Protein AF-J9G0F8-F1 (afdb_monomer_lite)

Sequence (227 aa):
MYTFYPTGVMDLSMRYNPRAKDLRRIGTRVILPSSLTNVEYYARGPWDNFVDRSDASFLGRYMTTAVDMYEPTPRPQTCGNRTDMRELILSDNKSDFHLRVEATNNVDFQLLPFRDEIMSKAKHRWELLPGNIVLHLDYMQKGVGNGSCGQGTGTLPKYMCPTSGTYSNSVRFTPYTDKETGIGCITKPEMAQIQVRVVEGVVVCEGAIPASTSVEVYDLGGSRVAQ

Foldseek 3Di:
DWDADPQRKIKDKDKDFFADFQDQFAWDKDWAALQQWKKWFFFFDDAWAAPVGRPNTAGDIDIDTLARLDDDDQQQDDTSKTFDTAWMWTDGPVFQKIKIKGWPDGWIKHKHQFDPVQSVPGGGPVSTDGHTIMMITGNHGADQFDPPDDDPRGGDPVRGDDRGDMDMIMMMIRMDGPDPPVDDDPPPPPPFWWDWDADPNDIDIIGPDDPPDDDWDADSVRHTPGD

Radius of gyration: 20.31 Å; chains: 1; bounding box: 60×36×47 Å

Structure (mmCIF, N/CA/C/O backbone):
data_AF-J9G0F8-F1
#
_entry.id   AF-J9G0F8-F1
#
loop_
_atom_site.group_PDB
_atom_site.id
_atom_site.type_symbol
_atom_site.label_atom_id
_atom_site.label_alt_id
_atom_site.label_comp_id
_atom_site.label_asym_id
_atom_site.label_entity_id
_atom_site.label_seq_id
_atom_site.pdbx_PDB_ins_code
_atom_site.Cartn_x
_atom_site.Cartn_y
_atom_site.Cartn_z
_atom_site.occupancy
_atom_site.B_iso_or_equiv
_atom_site.auth_seq_id
_atom_site.auth_comp_id
_atom_site.auth_asym_id
_atom_site.auth_atom_id
_atom_site.pdbx_PDB_model_num
ATOM 1 N N . MET A 1 1 ? -5.609 16.372 -0.147 1.00 93.69 1 MET A N 1
ATOM 2 C CA . MET A 1 1 ? -6.644 17.026 0.672 1.00 93.69 1 MET A CA 1
ATOM 3 C C . MET A 1 1 ? -6.958 16.099 1.823 1.00 93.69 1 MET A C 1
ATOM 5 O O . MET A 1 1 ? -7.143 14.914 1.575 1.00 93.69 1 MET A O 1
ATOM 9 N N . TYR A 1 2 ? -6.956 16.632 3.040 1.00 96.06 2 TYR A N 1
ATOM 10 C CA . TYR A 1 2 ? -7.323 15.901 4.249 1.00 96.06 2 TYR A CA 1
ATOM 11 C C . TYR A 1 2 ? -8.624 16.496 4.780 1.00 96.06 2 TYR A C 1
ATOM 13 O O . TYR A 1 2 ? -8.738 17.722 4.846 1.00 96.06 2 TYR A O 1
ATOM 21 N N . THR A 1 3 ? -9.572 15.649 5.161 1.00 97.25 3 THR A N 1
ATOM 22 C CA . THR A 1 3 ? -10.840 16.069 5.761 1.00 97.25 3 THR A CA 1
ATOM 23 C C . THR A 1 3 ? -11.047 15.287 7.046 1.00 97.25 3 THR A C 1
ATOM 25 O O . THR A 1 3 ? -11.131 14.064 7.020 1.00 97.25 3 THR A O 1
ATOM 28 N N . PHE A 1 4 ? -11.098 15.997 8.171 1.00 97.00 4 PHE A N 1
ATOM 29 C CA . PHE A 1 4 ? -11.281 15.412 9.496 1.00 97.00 4 PHE A CA 1
ATOM 30 C C . PHE A 1 4 ? -12.725 15.586 9.951 1.00 97.00 4 PHE A C 1
ATOM 32 O O . PHE A 1 4 ? -13.291 16.673 9.822 1.00 97.00 4 PHE A O 1
ATOM 39 N N . TYR A 1 5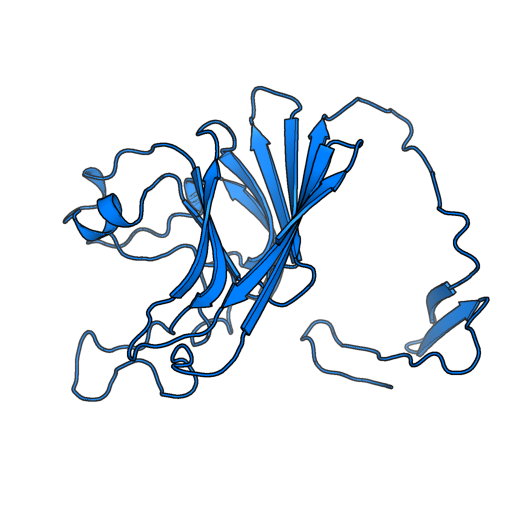 ? -13.295 14.528 10.517 1.00 95.38 5 TYR A N 1
ATOM 40 C CA . TYR A 1 5 ? -14.652 14.519 11.050 1.00 95.38 5 TYR A CA 1
ATOM 41 C C . TYR A 1 5 ? -14.637 14.454 12.585 1.00 95.38 5 TYR A C 1
ATOM 43 O O . TYR A 1 5 ? -13.708 13.884 13.161 1.00 95.38 5 TYR A O 1
ATOM 51 N N . PRO A 1 6 ? -15.680 14.962 13.275 1.00 94.19 6 PRO A N 1
ATOM 52 C CA . PRO A 1 6 ? -15.772 14.900 14.740 1.00 94.19 6 PRO A CA 1
ATOM 53 C C . PRO A 1 6 ? -15.708 13.483 15.329 1.00 94.19 6 PRO A C 1
ATOM 55 O O . PRO A 1 6 ? -15.388 13.315 16.500 1.00 94.19 6 PRO A O 1
ATOM 58 N N . THR A 1 7 ? -15.997 12.459 14.523 1.00 90.38 7 THR A N 1
ATOM 59 C CA . THR A 1 7 ? -15.926 11.039 14.895 1.00 90.38 7 THR A CA 1
ATOM 60 C C . THR A 1 7 ? -14.500 10.482 14.946 1.00 90.38 7 THR A C 1
ATOM 62 O O . THR A 1 7 ? -14.323 9.315 15.276 1.00 90.38 7 THR A O 1
ATOM 65 N N . GLY A 1 8 ? -13.482 11.274 14.590 1.00 91.56 8 GLY A N 1
ATOM 66 C CA . GLY A 1 8 ? -12.097 10.812 14.452 1.00 91.56 8 GLY A CA 1
ATOM 67 C C . GLY A 1 8 ? -11.787 10.173 13.095 1.00 91.56 8 GLY A C 1
ATOM 68 O O . GLY A 1 8 ? -10.639 9.821 12.835 1.00 91.56 8 GLY A O 1
ATOM 69 N N . VAL A 1 9 ? -12.782 10.060 12.209 1.00 95.56 9 VAL A N 1
ATOM 70 C CA . VAL A 1 9 ? -12.583 9.635 10.817 1.00 95.56 9 VAL A CA 1
ATOM 71 C C . VAL A 1 9 ? -11.787 10.699 10.056 1.00 95.56 9 VAL A C 1
ATOM 73 O O . VAL A 1 9 ? -12.033 11.899 10.214 1.00 95.56 9 VAL A O 1
ATOM 76 N N . MET A 1 10 ? -10.858 10.260 9.206 1.00 97.44 10 MET A N 1
ATOM 77 C CA . MET A 1 10 ? -10.089 11.123 8.309 1.00 97.44 10 MET A CA 1
ATOM 78 C C . MET A 1 10 ? -10.152 10.606 6.874 1.00 97.44 10 MET A C 1
ATOM 80 O O . MET A 1 10 ? -9.678 9.510 6.587 1.00 97.44 10 MET A O 1
ATOM 84 N N . ASP A 1 11 ? -10.629 11.438 5.955 1.00 97.25 11 ASP A N 1
ATOM 85 C CA . ASP A 1 11 ? -10.526 11.172 4.522 1.00 97.25 11 ASP A CA 1
ATOM 86 C C . ASP A 1 11 ? -9.249 11.798 3.958 1.00 97.25 11 ASP A C 1
ATOM 88 O O . ASP A 1 11 ? -8.944 12.971 4.193 1.00 97.25 11 ASP A O 1
ATOM 92 N N . LEU A 1 12 ? -8.507 11.014 3.179 1.00 96.69 12 LEU A N 1
ATOM 93 C CA . LEU A 1 12 ? -7.315 11.431 2.457 1.00 96.69 12 LEU A CA 1
ATOM 94 C C . LEU A 1 12 ? -7.557 11.274 0.959 1.00 96.69 12 LEU A C 1
ATOM 96 O O . LEU A 1 12 ? -7.573 10.168 0.433 1.00 96.69 12 LEU A O 1
ATOM 100 N N . SER A 1 13 ? -7.699 12.399 0.260 1.00 96.50 13 SER A N 1
ATOM 101 C CA . SER A 1 13 ? -7.747 12.454 -1.205 1.00 96.50 13 SER A CA 1
ATOM 102 C C . SER A 1 13 ? -6.412 12.927 -1.767 1.00 96.50 13 SER A C 1
ATOM 104 O O . SER A 1 13 ? -5.948 14.027 -1.448 1.00 96.50 13 SER A O 1
ATOM 106 N N . ME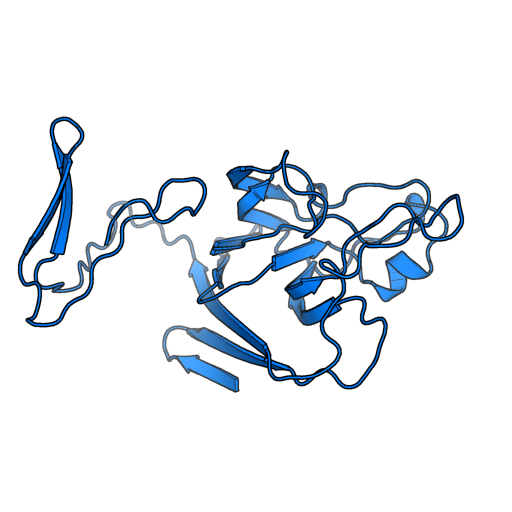T A 1 14 ? -5.794 12.129 -2.626 1.00 95.38 14 MET A N 1
ATOM 107 C CA . MET A 1 14 ? -4.466 12.373 -3.182 1.00 95.38 14 MET A CA 1
ATOM 108 C C . MET A 1 14 ? -4.575 12.605 -4.687 1.00 95.38 14 MET A C 1
ATOM 110 O O . MET A 1 14 ? -5.360 11.960 -5.377 1.00 95.38 14 MET A O 1
ATOM 114 N N . ARG A 1 15 ? -3.804 13.564 -5.205 1.00 96.75 15 ARG A N 1
ATOM 115 C CA . ARG A 1 15 ? -3.772 13.902 -6.631 1.00 96.75 15 ARG A CA 1
ATOM 116 C C . ARG A 1 15 ? -2.325 14.077 -7.063 1.00 96.75 15 ARG A C 1
ATOM 118 O O . ARG A 1 15 ? -1.596 14.871 -6.474 1.00 96.75 15 ARG A O 1
ATOM 125 N N . TYR A 1 16 ? -1.930 13.352 -8.098 1.00 96.25 16 TYR A N 1
ATOM 126 C CA . TYR A 1 16 ? -0.569 13.299 -8.608 1.00 96.25 16 TYR A CA 1
ATOM 127 C C . TYR A 1 16 ? -0.525 13.816 -10.040 1.00 96.25 16 TYR A C 1
ATOM 129 O O . TYR A 1 16 ? -1.380 13.482 -10.858 1.00 96.25 16 TYR A O 1
ATOM 137 N N . ASN A 1 17 ? 0.513 14.591 -10.345 1.00 97.19 17 ASN A N 1
ATOM 138 C CA . ASN A 1 17 ? 0.844 15.012 -11.702 1.00 97.19 17 ASN A CA 1
ATOM 139 C C . ASN A 1 17 ? 2.285 14.577 -11.998 1.00 97.19 17 ASN A C 1
ATOM 141 O O . ASN A 1 17 ? 3.209 15.344 -11.719 1.00 97.19 17 ASN A O 1
ATOM 145 N N . PRO A 1 18 ? 2.502 13.344 -12.489 1.00 95.62 18 PRO A N 1
ATOM 146 C CA . PRO A 1 18 ? 3.829 12.846 -12.836 1.00 95.62 18 PRO A CA 1
ATOM 147 C C . PRO A 1 18 ? 4.556 13.781 -13.812 1.00 95.62 18 PRO A C 1
ATOM 149 O O . PRO A 1 18 ? 3.955 14.280 -14.763 1.00 95.62 18 PRO A O 1
ATOM 152 N N . ARG A 1 19 ? 5.849 14.033 -13.563 1.00 94.00 19 ARG A N 1
ATOM 153 C CA . ARG A 1 19 ? 6.707 14.910 -14.392 1.00 94.00 19 ARG A CA 1
ATOM 154 C C . ARG A 1 19 ? 8.035 14.272 -14.806 1.00 94.00 19 ARG A C 1
ATOM 156 O O . ARG A 1 19 ? 8.857 14.937 -15.427 1.00 94.00 19 ARG A O 1
ATOM 163 N N . ALA A 1 20 ? 8.259 13.009 -14.454 1.00 93.56 20 ALA A N 1
ATOM 164 C CA . ALA A 1 20 ? 9.499 12.298 -14.734 1.00 93.56 20 ALA A CA 1
ATOM 165 C C . ALA A 1 20 ? 9.222 10.965 -15.432 1.00 93.56 20 ALA A C 1
ATOM 167 O O . ALA A 1 20 ? 8.135 10.397 -15.317 1.00 93.56 20 ALA A O 1
ATOM 168 N N . LYS A 1 21 ? 10.231 10.483 -16.161 1.00 92.31 21 LYS A N 1
ATOM 169 C CA . LYS A 1 21 ? 10.258 9.130 -16.720 1.00 92.31 21 LYS A CA 1
ATOM 170 C C . LYS A 1 21 ? 10.738 8.135 -15.661 1.00 92.31 21 LYS A C 1
ATOM 172 O O . LYS A 1 21 ? 11.307 8.535 -14.648 1.00 92.31 21 LYS A O 1
ATOM 177 N N . ASP A 1 22 ? 10.488 6.851 -15.906 1.00 91.06 22 ASP A N 1
ATOM 178 C CA . ASP A 1 22 ? 10.983 5.733 -15.088 1.00 91.06 22 ASP A CA 1
ATOM 179 C C . ASP A 1 22 ? 10.607 5.794 -13.600 1.00 91.06 22 ASP A C 1
ATOM 181 O O . ASP A 1 22 ? 11.328 5.292 -12.730 1.00 91.06 22 ASP A O 1
ATOM 185 N N . LEU A 1 23 ? 9.440 6.371 -13.305 1.00 96.00 23 LEU A N 1
ATOM 186 C CA . LEU A 1 23 ? 8.877 6.362 -11.963 1.00 96.00 23 LEU A CA 1
ATOM 187 C C . LEU A 1 23 ? 8.701 4.923 -11.473 1.00 96.00 23 LEU A C 1
ATOM 189 O O . LEU A 1 23 ? 8.196 4.054 -12.185 1.00 96.00 23 LEU A O 1
ATOM 193 N N . ARG A 1 24 ? 9.132 4.678 -10.233 1.00 94.75 24 ARG A N 1
ATOM 194 C CA . ARG A 1 24 ? 8.990 3.372 -9.578 1.00 94.75 24 ARG A CA 1
ATOM 195 C C . ARG A 1 24 ? 7.620 3.202 -8.933 1.00 94.75 24 ARG A C 1
ATOM 197 O O . ARG A 1 24 ? 7.102 2.094 -8.921 1.00 94.75 24 ARG A O 1
ATOM 204 N N . ARG A 1 25 ? 7.055 4.294 -8.414 1.00 96.25 25 ARG A N 1
ATOM 205 C CA . ARG A 1 25 ? 5.820 4.328 -7.627 1.00 96.25 25 ARG A CA 1
ATOM 206 C C . ARG A 1 25 ? 5.181 5.712 -7.720 1.00 96.25 25 ARG A C 1
ATOM 208 O O . ARG A 1 25 ? 5.894 6.714 -7.788 1.00 96.25 25 ARG A O 1
ATOM 215 N N . ILE A 1 26 ? 3.854 5.751 -7.723 1.00 97.31 26 ILE A N 1
ATOM 216 C CA . ILE A 1 26 ? 3.025 6.947 -7.570 1.00 97.31 26 ILE A CA 1
ATOM 217 C C . ILE A 1 26 ? 2.074 6.658 -6.414 1.00 97.31 26 ILE A C 1
ATOM 219 O O . ILE A 1 26 ? 1.180 5.826 -6.546 1.00 97.31 26 ILE A O 1
ATOM 223 N N . GLY A 1 27 ? 2.279 7.331 -5.290 1.00 96.56 27 GLY A N 1
ATOM 224 C CA . GLY A 1 27 ? 1.551 7.034 -4.067 1.00 96.56 27 GLY A CA 1
ATOM 225 C C . GLY A 1 27 ? 1.976 7.913 -2.906 1.00 96.56 27 GLY A C 1
ATOM 226 O O . GLY A 1 27 ? 2.758 8.859 -3.063 1.00 96.56 27 GLY A O 1
ATOM 227 N N . THR A 1 28 ? 1.456 7.583 -1.732 1.00 96.25 28 THR A N 1
ATOM 228 C CA . THR A 1 28 ? 1.741 8.283 -0.484 1.00 96.25 28 THR A CA 1
ATOM 229 C C . THR A 1 28 ? 2.205 7.301 0.577 1.00 96.25 28 THR A C 1
ATOM 231 O O . THR A 1 28 ? 1.623 6.238 0.768 1.00 96.25 28 THR A O 1
ATOM 234 N N . ARG A 1 29 ? 3.257 7.693 1.298 1.00 96.88 29 ARG A N 1
ATOM 235 C CA . ARG A 1 29 ? 3.817 6.941 2.418 1.00 96.88 29 ARG A CA 1
ATOM 236 C C . ARG A 1 29 ? 3.326 7.514 3.743 1.00 96.88 29 ARG A C 1
ATOM 238 O O . ARG A 1 29 ? 3.454 8.715 3.977 1.00 96.88 29 ARG A O 1
ATOM 245 N N . VAL A 1 30 ? 2.848 6.642 4.620 1.00 97.00 30 VAL A N 1
ATOM 246 C CA . VAL A 1 30 ? 2.408 6.924 5.987 1.00 97.00 30 VAL A CA 1
ATOM 247 C C . VAL A 1 30 ? 3.277 6.116 6.950 1.00 97.00 30 VAL A C 1
ATOM 249 O O . VAL A 1 30 ? 3.560 4.943 6.715 1.00 97.00 30 VAL A O 1
ATOM 252 N N . ILE A 1 31 ? 3.729 6.752 8.030 1.00 97.56 31 ILE A N 1
ATOM 253 C CA . ILE A 1 31 ? 4.469 6.082 9.103 1.00 97.56 31 ILE A CA 1
ATOM 254 C C . ILE A 1 31 ? 3.513 5.888 10.271 1.00 97.56 31 ILE A C 1
ATOM 256 O O . ILE A 1 31 ? 2.963 6.859 10.787 1.00 97.56 31 ILE A O 1
ATOM 260 N N . LEU A 1 32 ? 3.328 4.638 10.668 1.00 96.75 32 LEU A N 1
ATOM 261 C CA . LEU A 1 32 ? 2.430 4.218 11.731 1.00 96.75 32 LEU A CA 1
ATOM 262 C C . LEU A 1 32 ? 3.238 3.714 12.940 1.00 96.75 32 LEU A C 1
ATOM 264 O O . LEU A 1 32 ? 4.391 3.297 12.777 1.00 96.75 32 LEU A O 1
ATOM 268 N N . PRO A 1 33 ? 2.666 3.748 14.157 1.00 95.38 33 PRO A N 1
ATOM 269 C CA . PRO A 1 33 ? 3.309 3.184 15.339 1.00 95.38 33 PRO A CA 1
ATOM 270 C C . PRO A 1 33 ? 3.737 1.729 15.124 1.00 95.38 33 PRO A C 1
ATOM 272 O O . PRO A 1 33 ? 3.021 0.951 14.497 1.00 95.38 33 PRO A O 1
ATOM 275 N N . SER A 1 34 ? 4.887 1.347 15.683 1.00 95.00 34 SER A N 1
ATOM 276 C CA . SER A 1 34 ? 5.417 -0.022 15.595 1.00 95.00 34 SER A CA 1
ATOM 277 C C . SER A 1 34 ? 4.540 -1.080 16.272 1.00 95.00 34 SER A C 1
ATOM 279 O O . SER A 1 34 ? 4.777 -2.264 16.066 1.00 95.00 34 SER A O 1
ATOM 281 N N . SER A 1 35 ? 3.547 -0.677 17.071 1.00 94.50 35 SER A N 1
ATOM 282 C CA . SER A 1 35 ? 2.606 -1.579 17.739 1.00 94.50 35 SER A CA 1
ATOM 283 C C . SER A 1 35 ? 1.463 -2.067 16.845 1.00 94.50 35 SER A C 1
ATOM 285 O O . SER A 1 35 ? 0.864 -3.087 17.165 1.00 94.50 35 SER A O 1
ATOM 287 N N . LEU A 1 36 ? 1.166 -1.394 15.724 1.00 95.81 36 LEU A N 1
ATOM 288 C CA . LEU A 1 36 ? 0.099 -1.787 14.792 1.00 95.81 36 LEU A CA 1
ATOM 289 C C . LEU A 1 36 ? 0.564 -2.916 13.860 1.00 95.81 36 LEU A C 1
ATOM 291 O O . LEU A 1 36 ? 0.756 -2.714 12.661 1.00 95.81 36 LEU A O 1
ATOM 295 N N . THR A 1 37 ? 0.830 -4.088 14.433 1.00 94.00 37 THR A N 1
ATOM 296 C CA . THR A 1 37 ? 1.485 -5.206 13.744 1.00 94.00 37 THR A CA 1
ATOM 297 C C . THR A 1 37 ? 0.529 -6.257 13.210 1.00 94.00 37 THR A C 1
ATOM 299 O O . THR A 1 37 ? 0.914 -6.968 12.283 1.00 94.00 37 THR A O 1
ATOM 302 N N . ASN A 1 38 ? -0.677 -6.383 13.761 1.00 97.00 38 ASN A N 1
ATOM 303 C CA . ASN A 1 38 ? -1.677 -7.310 13.246 1.00 97.00 38 ASN A CA 1
ATOM 304 C C . ASN A 1 38 ? -2.339 -6.701 12.016 1.00 97.00 38 ASN A C 1
ATOM 306 O O . ASN A 1 38 ? -2.661 -5.512 12.007 1.00 97.00 38 ASN A O 1
ATOM 310 N N . VAL A 1 39 ? -2.539 -7.519 10.988 1.00 98.19 39 VAL A N 1
ATOM 311 C CA . VAL A 1 39 ? -3.051 -7.071 9.698 1.00 98.19 39 VAL A CA 1
ATOM 312 C C . VAL A 1 39 ? -4.195 -7.971 9.266 1.00 98.19 39 VAL A C 1
ATOM 314 O O . VAL A 1 39 ? -4.023 -9.176 9.098 1.00 98.19 39 VAL A O 1
ATOM 317 N N . GLU A 1 40 ? -5.341 -7.372 8.993 1.00 98.38 40 GLU A N 1
ATOM 318 C CA . GLU A 1 40 ? -6.413 -7.986 8.220 1.00 98.38 40 GLU A CA 1
ATOM 319 C C . GLU A 1 40 ? -6.656 -7.130 6.980 1.00 98.38 40 GLU A C 1
ATOM 321 O O . GLU A 1 40 ? -6.642 -5.905 7.056 1.00 98.38 40 GLU A O 1
ATOM 326 N N . TYR A 1 41 ? -6.833 -7.737 5.812 1.00 98.50 41 TYR A N 1
ATOM 327 C CA . TYR A 1 41 ? -7.061 -6.972 4.590 1.00 98.50 41 TYR A CA 1
ATOM 328 C C . TYR A 1 41 ? -7.997 -7.682 3.624 1.00 98.50 41 TYR A C 1
ATOM 330 O O . TYR A 1 41 ? -8.014 -8.910 3.537 1.00 98.50 41 TYR A O 1
ATOM 338 N N . TYR A 1 42 ? -8.739 -6.886 2.856 1.00 98.50 42 TYR A N 1
ATOM 339 C CA . TYR A 1 42 ? -9.468 -7.320 1.674 1.00 98.50 42 TYR A CA 1
ATOM 340 C C . TYR A 1 42 ? -8.799 -6.724 0.432 1.00 98.50 42 TYR A C 1
ATOM 342 O O . TYR A 1 42 ? -8.960 -5.539 0.133 1.00 98.50 42 TYR A O 1
ATOM 350 N N . ALA A 1 43 ? -7.998 -7.544 -0.249 1.00 98.31 43 ALA A N 1
ATOM 351 C CA . ALA A 1 43 ? -7.231 -7.202 -1.451 1.00 98.31 43 ALA A CA 1
ATOM 352 C C . ALA A 1 43 ? -6.793 -8.495 -2.161 1.00 98.31 43 ALA A C 1
ATOM 354 O O . ALA A 1 43 ? -7.209 -9.589 -1.770 1.00 98.31 43 ALA A O 1
ATOM 355 N N . ARG A 1 44 ? -5.928 -8.401 -3.178 1.00 98.31 44 ARG A N 1
ATOM 356 C CA . ARG A 1 44 ? -5.299 -9.587 -3.774 1.00 98.31 44 ARG A CA 1
ATOM 357 C C . ARG A 1 44 ? -4.243 -10.201 -2.854 1.00 98.31 44 ARG A C 1
ATOM 359 O O . ARG A 1 44 ? -3.308 -9.514 -2.433 1.00 98.31 44 ARG A O 1
ATOM 366 N N . GLY A 1 45 ? -4.345 -11.505 -2.602 1.00 96.88 45 GLY A N 1
ATOM 367 C CA . GLY A 1 45 ? -3.438 -12.241 -1.716 1.00 96.88 45 GLY A CA 1
ATOM 368 C C . GLY A 1 45 ? -3.476 -13.766 -1.915 1.00 96.88 45 GLY A C 1
ATOM 369 O O . GLY A 1 45 ? -3.993 -14.240 -2.929 1.00 96.88 45 GLY A O 1
ATOM 370 N N . PRO A 1 46 ? -2.893 -14.556 -0.987 1.00 95.44 46 PRO A N 1
ATOM 371 C CA . PRO A 1 46 ? -2.139 -14.125 0.197 1.00 95.44 46 PRO A CA 1
ATOM 372 C C . PRO A 1 46 ? -0.673 -13.765 -0.101 1.00 95.44 46 PRO A C 1
ATOM 374 O O . PRO A 1 46 ? 0.016 -13.261 0.781 1.00 95.44 46 PRO A O 1
ATOM 377 N N . TRP A 1 47 ? -0.186 -13.994 -1.326 1.00 94.94 47 TRP A N 1
ATOM 378 C CA . TRP A 1 47 ? 1.200 -13.737 -1.762 1.00 94.94 47 TRP A CA 1
ATOM 379 C C . TRP A 1 47 ? 1.370 -12.380 -2.437 1.00 94.94 47 TRP A C 1
ATOM 381 O O . TRP A 1 47 ? 0.393 -11.813 -2.951 1.00 94.94 47 TRP A O 1
ATOM 391 N N . ASP A 1 48 ? 2.573 -11.812 -2.338 1.00 95.69 48 ASP A N 1
ATOM 392 C CA . ASP A 1 48 ? 2.836 -10.476 -2.862 1.00 95.69 48 ASP A CA 1
ATOM 393 C C . ASP A 1 48 ? 2.630 -10.418 -4.380 1.00 95.69 48 ASP A C 1
ATOM 395 O O . ASP A 1 48 ? 2.880 -11.370 -5.124 1.00 95.69 48 ASP A O 1
ATOM 399 N N . ASN A 1 49 ? 2.112 -9.292 -4.854 1.00 98.00 49 ASN A N 1
ATOM 400 C CA . ASN A 1 49 ? 1.717 -9.151 -6.245 1.00 98.00 49 ASN A CA 1
ATOM 401 C C . ASN A 1 49 ? 1.924 -7.736 -6.765 1.00 98.00 49 ASN A C 1
ATOM 403 O O . ASN A 1 49 ? 1.984 -6.760 -6.019 1.00 98.00 49 ASN A O 1
ATOM 407 N N . PHE A 1 50 ? 2.066 -7.652 -8.081 1.00 97.56 50 PHE A N 1
ATOM 408 C CA . PHE A 1 50 ? 2.345 -6.426 -8.815 1.00 97.56 50 PHE A CA 1
ATOM 409 C C . PHE A 1 50 ? 1.476 -6.380 -10.068 1.00 97.56 50 PHE A C 1
ATOM 411 O O . PHE A 1 50 ? 0.926 -7.397 -10.490 1.00 97.56 50 PHE A O 1
ATOM 418 N N . VAL A 1 51 ? 1.391 -5.207 -10.696 1.00 96.94 51 VAL A N 1
ATOM 419 C CA . VAL A 1 51 ? 0.549 -4.975 -11.882 1.00 96.94 51 VAL A CA 1
ATOM 420 C C . VAL A 1 51 ? 0.859 -5.917 -13.061 1.00 96.94 51 VAL A C 1
ATOM 422 O O . VAL A 1 51 ? 0.005 -6.146 -13.912 1.00 96.94 51 VAL A O 1
ATOM 425 N N . ASP A 1 52 ? 2.068 -6.483 -13.114 1.00 96.75 52 ASP A N 1
ATOM 426 C CA . ASP A 1 52 ? 2.515 -7.450 -14.122 1.00 96.75 52 ASP A CA 1
ATOM 427 C C . ASP A 1 52 ? 2.648 -8.891 -13.601 1.00 96.75 52 ASP A C 1
ATOM 429 O O . ASP A 1 52 ? 3.113 -9.764 -14.333 1.00 96.75 52 ASP A O 1
ATOM 433 N N . ARG A 1 53 ? 2.260 -9.145 -12.344 1.00 95.62 53 ARG A N 1
ATOM 434 C CA . ARG A 1 53 ? 2.355 -10.445 -11.667 1.00 95.62 53 ARG A CA 1
ATOM 435 C C . ARG A 1 53 ? 1.298 -10.559 -10.560 1.00 95.62 53 ARG A C 1
ATOM 437 O O . ARG A 1 53 ? 1.624 -10.399 -9.382 1.00 95.62 53 ARG A O 1
ATOM 444 N N . SER A 1 54 ? 0.048 -10.833 -10.934 1.00 96.38 54 SER A N 1
ATOM 445 C CA . SER A 1 54 ? -1.081 -10.955 -9.990 1.00 96.38 54 SER A CA 1
ATOM 446 C C . SER A 1 54 ? -2.049 -12.114 -10.272 1.00 96.38 54 SER A C 1
ATOM 448 O O . SER A 1 54 ? -2.975 -12.323 -9.491 1.00 96.38 54 SER A O 1
ATOM 450 N N . ASP A 1 55 ? -1.821 -12.916 -11.318 1.00 95.81 55 ASP A N 1
ATOM 451 C CA . ASP A 1 55 ? -2.736 -13.995 -11.739 1.00 95.81 55 ASP A CA 1
ATOM 452 C C . ASP A 1 55 ? -2.944 -15.087 -10.673 1.00 95.81 55 ASP A C 1
ATOM 454 O O . ASP A 1 55 ? -3.998 -15.714 -10.620 1.00 95.81 55 ASP A O 1
ATOM 458 N N . ALA A 1 56 ? -1.954 -15.299 -9.799 1.00 93.75 56 ALA A N 1
ATOM 459 C CA . ALA A 1 56 ? -2.023 -16.252 -8.687 1.00 93.75 56 ALA A CA 1
ATOM 460 C C . ALA A 1 56 ? -2.518 -15.626 -7.366 1.00 93.75 56 ALA A C 1
ATOM 462 O O . ALA A 1 56 ? -2.530 -16.296 -6.332 1.00 93.75 56 ALA A O 1
ATOM 463 N N . SER A 1 57 ? -2.888 -14.342 -7.377 1.00 95.62 57 SER A N 1
ATOM 464 C CA . SER A 1 57 ? -3.328 -13.598 -6.196 1.00 95.62 57 SER A CA 1
ATOM 465 C C . SER A 1 57 ? -4.798 -13.234 -6.335 1.00 95.62 57 SER A C 1
ATOM 467 O O . SER A 1 57 ? -5.166 -12.329 -7.088 1.00 95.62 57 SER A O 1
ATOM 469 N N . PHE A 1 58 ? -5.642 -13.950 -5.601 1.00 96.88 58 PHE A N 1
ATOM 470 C CA . PHE A 1 58 ? -7.092 -13.804 -5.663 1.00 96.88 58 PHE A CA 1
ATOM 471 C C . PHE A 1 58 ? -7.564 -12.690 -4.735 1.00 96.88 58 PHE A C 1
ATOM 473 O O . PHE A 1 58 ? -6.948 -12.436 -3.701 1.00 96.88 58 PHE A O 1
ATOM 480 N N . LEU A 1 59 ? -8.664 -12.031 -5.100 1.00 97.38 59 LEU A N 1
ATOM 481 C CA . LEU A 1 59 ? -9.366 -11.146 -4.177 1.00 97.38 59 LEU A CA 1
ATOM 482 C C . LEU A 1 59 ? -9.947 -11.978 -3.034 1.00 97.38 59 LEU A C 1
ATOM 484 O O . LEU A 1 59 ? -10.675 -12.944 -3.263 1.00 97.38 59 LEU A O 1
ATOM 488 N N . GLY A 1 60 ? -9.634 -11.591 -1.804 1.00 96.69 60 GLY A N 1
ATOM 489 C CA . GLY A 1 60 ? -10.082 -12.312 -0.623 1.00 96.69 60 GLY A CA 1
ATOM 490 C C . GLY A 1 60 ? -9.735 -11.580 0.661 1.00 96.69 60 GLY A C 1
ATOM 491 O O . GLY A 1 60 ? -8.972 -10.612 0.659 1.00 96.69 60 GLY A O 1
ATOM 492 N N . ARG A 1 61 ? -10.332 -12.036 1.763 1.00 98.31 61 ARG A N 1
ATOM 493 C CA . ARG A 1 61 ? -10.019 -11.545 3.103 1.00 98.31 61 ARG A CA 1
ATOM 494 C C . ARG A 1 61 ? -8.904 -12.398 3.693 1.00 98.31 61 ARG A C 1
ATOM 496 O O . ARG A 1 61 ? -9.028 -13.619 3.754 1.00 98.31 61 ARG A O 1
ATOM 503 N N . TYR A 1 62 ? -7.821 -11.750 4.096 1.00 98.00 62 TYR A N 1
ATOM 504 C CA . TYR A 1 62 ? -6.616 -12.396 4.601 1.00 98.00 62 TYR A CA 1
ATOM 505 C C . TYR A 1 62 ? -6.212 -11.780 5.934 1.00 98.00 62 TYR A C 1
ATOM 507 O O . TYR A 1 62 ? -6.365 -10.578 6.137 1.00 98.00 62 TYR A O 1
ATOM 515 N N . MET A 1 63 ? -5.653 -12.606 6.814 1.00 97.50 63 MET A N 1
ATOM 516 C CA . MET A 1 63 ? -5.095 -12.190 8.099 1.00 97.50 63 MET A CA 1
ATOM 517 C C . MET A 1 63 ? -3.616 -12.567 8.149 1.00 97.50 63 MET A C 1
ATOM 519 O O . MET A 1 63 ? -3.228 -13.635 7.674 1.00 97.50 63 MET A O 1
ATOM 523 N N . THR A 1 6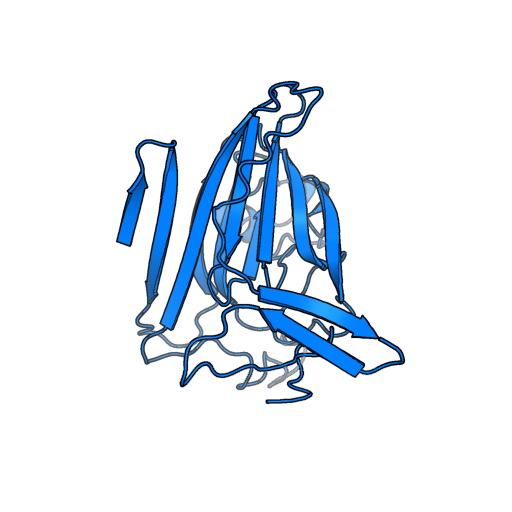4 ? -2.785 -11.675 8.674 1.00 97.19 64 THR A N 1
ATOM 524 C CA . THR A 1 64 ? -1.329 -11.826 8.748 1.00 97.19 64 THR A CA 1
ATOM 525 C C . THR A 1 64 ? -0.746 -10.827 9.757 1.00 97.19 64 THR A C 1
ATOM 527 O O . THR A 1 64 ? -1.480 -10.154 10.483 1.00 97.19 64 THR A O 1
ATOM 530 N N . THR A 1 65 ? 0.577 -10.707 9.806 1.00 96.62 65 THR A N 1
ATOM 531 C CA . THR A 1 65 ? 1.276 -9.657 10.547 1.00 96.62 65 THR A CA 1
ATOM 532 C C . THR A 1 65 ? 2.128 -8.809 9.608 1.00 96.62 65 THR A C 1
ATOM 534 O O . THR A 1 65 ? 2.538 -9.255 8.538 1.00 96.62 65 THR A O 1
ATOM 537 N N . ALA A 1 66 ? 2.459 -7.585 10.018 1.00 95.62 66 ALA A N 1
ATOM 538 C CA . ALA A 1 66 ? 3.356 -6.706 9.271 1.00 95.62 66 ALA A CA 1
ATOM 539 C C . ALA A 1 66 ? 4.720 -7.362 8.980 1.00 95.62 66 ALA A C 1
ATOM 541 O O . ALA A 1 66 ? 5.338 -7.094 7.952 1.00 95.62 66 ALA A O 1
ATOM 542 N N . VAL A 1 67 ? 5.191 -8.222 9.891 1.00 93.81 67 VAL A N 1
ATOM 543 C CA . VAL A 1 67 ? 6.439 -8.977 9.729 1.00 93.81 67 VAL A CA 1
ATOM 544 C C . VAL A 1 67 ? 6.270 -10.079 8.686 1.00 93.81 67 VAL A C 1
ATOM 546 O O . VAL A 1 67 ? 7.136 -10.222 7.829 1.00 93.81 67 VAL A O 1
ATOM 549 N N . ASP A 1 68 ? 5.156 -10.808 8.708 1.00 95.62 68 ASP A N 1
ATOM 550 C CA . ASP A 1 68 ? 4.890 -11.909 7.770 1.00 95.62 68 ASP A CA 1
ATOM 551 C C . ASP A 1 68 ? 4.531 -11.422 6.358 1.00 95.62 68 ASP A C 1
ATOM 553 O O . ASP A 1 68 ? 4.612 -12.178 5.394 1.00 95.62 68 ASP A O 1
ATOM 557 N N . MET A 1 69 ? 4.182 -10.142 6.202 1.00 96.94 69 MET A N 1
ATOM 558 C CA . MET A 1 69 ? 4.054 -9.502 4.889 1.00 96.94 69 MET A CA 1
ATOM 559 C C . MET A 1 69 ? 5.402 -9.237 4.201 1.00 96.94 69 MET A C 1
ATOM 561 O O . MET A 1 69 ? 5.420 -8.923 3.008 1.00 96.94 69 MET A O 1
ATOM 565 N N . TYR A 1 70 ? 6.525 -9.339 4.919 1.00 95.81 70 TYR A N 1
ATOM 566 C CA . TYR A 1 70 ? 7.851 -9.218 4.325 1.00 95.81 70 TYR A CA 1
ATOM 567 C C . TYR A 1 70 ? 8.224 -10.498 3.576 1.00 95.81 70 TYR A C 1
ATOM 569 O O . TYR A 1 70 ? 8.557 -11.510 4.188 1.00 95.81 70 TYR A O 1
ATOM 577 N N . GLU A 1 71 ? 8.257 -10.424 2.246 1.00 94.06 71 GLU A N 1
ATOM 578 C CA . GLU A 1 71 ? 8.743 -11.516 1.398 1.00 94.06 71 GLU A CA 1
ATOM 579 C C . GLU A 1 71 ? 10.273 -11.445 1.270 1.00 94.06 71 GLU A C 1
ATOM 581 O O . GLU A 1 71 ? 10.812 -10.503 0.669 1.00 94.06 71 GLU A O 1
ATOM 586 N N . PRO A 1 72 ? 11.019 -12.402 1.845 1.00 91.25 72 PRO A N 1
ATOM 587 C CA . PRO A 1 72 ? 12.457 -12.275 1.951 1.00 91.25 72 PRO A CA 1
ATOM 588 C C . PRO A 1 72 ? 13.183 -12.653 0.659 1.00 91.25 72 PRO A C 1
ATOM 590 O O . PRO A 1 72 ? 13.120 -13.784 0.181 1.00 91.25 72 PRO A O 1
ATOM 593 N N . THR A 1 73 ? 14.019 -11.739 0.178 1.00 91.81 73 THR A N 1
ATOM 594 C CA . THR A 1 73 ? 14.996 -11.984 -0.891 1.00 91.81 73 THR A CA 1
ATOM 595 C C . THR A 1 73 ? 16.427 -12.042 -0.330 1.00 91.81 73 THR A C 1
ATOM 597 O O . THR A 1 73 ? 16.689 -11.463 0.729 1.00 91.81 73 THR A O 1
ATOM 600 N N . PRO A 1 74 ? 17.397 -12.702 -1.009 1.00 93.56 74 PRO A N 1
ATOM 601 C CA . PRO A 1 74 ? 18.786 -12.771 -0.531 1.00 93.56 74 PRO A CA 1
ATOM 602 C C . PRO A 1 74 ? 19.406 -11.393 -0.252 1.00 93.56 74 PRO A C 1
ATOM 604 O O . PRO A 1 74 ? 20.023 -11.183 0.793 1.00 93.56 74 PRO A O 1
ATOM 607 N N . ARG A 1 75 ? 19.173 -10.444 -1.166 1.00 95.19 75 ARG A N 1
ATOM 608 C CA . ARG A 1 75 ? 19.380 -9.009 -0.953 1.00 95.19 75 ARG A CA 1
ATOM 609 C C . ARG A 1 75 ? 18.016 -8.345 -0.771 1.00 95.19 75 ARG A C 1
ATOM 611 O O . ARG A 1 75 ? 17.197 -8.524 -1.678 1.00 95.19 75 ARG A O 1
ATOM 618 N N . PRO A 1 76 ? 17.773 -7.588 0.314 1.00 96.50 76 PRO A N 1
ATOM 619 C CA . PRO A 1 76 ? 16.512 -6.880 0.523 1.00 96.50 76 PRO A CA 1
ATOM 620 C C . PRO A 1 76 ? 16.116 -6.004 -0.668 1.00 96.50 76 PRO A C 1
ATOM 622 O O . PRO A 1 76 ? 16.930 -5.256 -1.210 1.00 96.50 76 PRO A O 1
ATOM 625 N N . GLN A 1 77 ? 14.864 -6.132 -1.095 1.00 94.62 77 GLN A N 1
ATOM 626 C CA . GLN A 1 77 ? 14.279 -5.431 -2.238 1.00 94.62 77 GLN A CA 1
ATOM 627 C C . GLN A 1 77 ? 12.819 -5.096 -1.940 1.00 94.62 77 GLN A C 1
ATOM 629 O O . GLN A 1 77 ? 12.239 -5.632 -1.001 1.00 94.62 77 GLN A O 1
ATOM 634 N N . THR A 1 78 ? 12.222 -4.208 -2.733 1.00 94.81 78 THR A N 1
ATOM 635 C CA . THR A 1 78 ? 10.791 -3.911 -2.634 1.00 94.81 78 THR A CA 1
ATOM 636 C C . THR A 1 78 ? 9.965 -5.191 -2.782 1.00 94.81 78 THR A C 1
ATOM 638 O O . THR A 1 78 ? 10.120 -5.902 -3.771 1.00 94.81 78 THR A O 1
ATOM 641 N N . CYS A 1 79 ? 9.096 -5.466 -1.812 1.00 96.06 79 CYS A N 1
ATOM 642 C CA . CYS A 1 79 ? 8.304 -6.693 -1.735 1.00 96.06 79 CYS A CA 1
ATOM 643 C C . CYS A 1 79 ? 7.013 -6.476 -0.925 1.00 96.06 79 CYS A C 1
ATOM 645 O O . CYS A 1 79 ? 6.794 -5.382 -0.405 1.00 96.06 79 CYS A O 1
ATOM 647 N N . GLY A 1 80 ? 6.141 -7.481 -0.828 1.00 96.56 80 GLY A N 1
ATOM 648 C CA . GLY A 1 80 ? 4.969 -7.419 0.062 1.00 96.56 80 GLY A CA 1
ATOM 649 C C . GLY A 1 80 ? 3.844 -6.487 -0.410 1.00 96.56 80 GLY A C 1
ATOM 650 O O . GLY A 1 80 ? 2.993 -6.098 0.389 1.00 96.56 80 GLY A O 1
ATOM 651 N N . ASN A 1 81 ? 3.844 -6.100 -1.690 1.00 98.12 81 ASN A N 1
ATOM 652 C CA . ASN A 1 81 ? 2.768 -5.308 -2.285 1.00 98.12 81 ASN A CA 1
ATOM 653 C C . ASN A 1 81 ? 1.492 -6.148 -2.456 1.00 98.12 81 ASN A C 1
ATOM 655 O O . ASN A 1 81 ? 1.561 -7.340 -2.767 1.00 98.12 81 ASN A O 1
ATOM 659 N N . ARG A 1 82 ? 0.333 -5.513 -2.282 1.00 98.19 82 ARG A N 1
ATOM 660 C CA . ARG A 1 82 ? -1.002 -6.070 -2.512 1.00 98.19 82 ARG A CA 1
ATOM 661 C C . ARG A 1 82 ? -1.768 -5.122 -3.422 1.00 98.19 82 ARG A C 1
ATOM 663 O O . ARG A 1 82 ? -1.955 -3.955 -3.081 1.00 98.19 82 ARG A O 1
ATOM 670 N N . THR A 1 83 ? -2.209 -5.624 -4.564 1.00 98.31 83 THR A N 1
ATOM 671 C CA . THR A 1 83 ? -3.010 -4.851 -5.515 1.00 98.31 83 THR A CA 1
ATOM 672 C C . THR A 1 83 ? -4.504 -4.948 -5.212 1.00 98.31 83 THR A C 1
ATOM 674 O O . THR A 1 83 ? -4.950 -5.862 -4.508 1.00 98.31 83 THR A O 1
ATOM 677 N N . ASP A 1 84 ? -5.274 -3.997 -5.742 1.00 97.19 84 ASP A N 1
ATOM 678 C CA . ASP A 1 84 ? -6.739 -3.949 -5.637 1.00 97.19 84 ASP A CA 1
ATOM 679 C C . ASP A 1 84 ? -7.257 -3.915 -4.186 1.00 97.19 84 ASP A C 1
ATOM 681 O O . ASP A 1 84 ? -8.225 -4.597 -3.833 1.00 97.19 84 ASP A O 1
ATOM 685 N N . MET A 1 85 ? -6.628 -3.108 -3.327 1.00 98.31 85 MET A N 1
ATOM 686 C CA . MET A 1 85 ? -7.082 -2.923 -1.950 1.00 98.31 85 MET A CA 1
ATOM 687 C C . MET A 1 85 ? -8.521 -2.405 -1.915 1.00 98.31 85 MET A C 1
ATOM 689 O O . MET A 1 85 ? -8.911 -1.506 -2.666 1.00 98.31 85 MET A O 1
ATOM 693 N N . ARG A 1 86 ? -9.310 -2.968 -1.003 1.00 97.94 86 ARG A N 1
ATOM 694 C CA . ARG A 1 86 ? -10.638 -2.479 -0.616 1.00 97.94 86 ARG A CA 1
ATOM 695 C C . ARG A 1 86 ? -10.636 -2.037 0.838 1.00 97.94 86 ARG A C 1
ATOM 697 O O . ARG A 1 86 ? -11.110 -0.949 1.146 1.00 97.94 86 ARG A O 1
ATOM 704 N N . GLU A 1 87 ? -10.038 -2.848 1.704 1.00 98.25 87 GLU A N 1
ATOM 705 C CA . GLU A 1 87 ? -9.951 -2.590 3.138 1.00 98.25 87 GLU A CA 1
ATOM 706 C C . GLU A 1 87 ? -8.622 -3.107 3.699 1.00 98.25 87 GLU A C 1
ATOM 708 O O . GLU A 1 87 ? -8.133 -4.160 3.286 1.00 98.25 87 GLU A O 1
ATOM 713 N N . LEU A 1 88 ? -8.070 -2.377 4.663 1.00 98.62 88 LEU A N 1
ATOM 714 C CA . LEU A 1 88 ? -6.942 -2.758 5.502 1.00 98.62 88 LEU A CA 1
ATOM 715 C C . LEU A 1 88 ? -7.281 -2.402 6.953 1.00 98.62 88 LEU A C 1
ATOM 717 O O . LEU A 1 88 ? -7.610 -1.258 7.243 1.00 98.62 88 LEU A O 1
ATOM 721 N N . ILE A 1 89 ? -7.189 -3.355 7.868 1.00 98.44 89 ILE A N 1
ATOM 722 C CA . ILE A 1 89 ? -7.401 -3.178 9.303 1.00 98.44 89 ILE A CA 1
ATOM 723 C C . ILE A 1 89 ? -6.086 -3.488 10.007 1.00 98.44 89 ILE A C 1
ATOM 725 O O . ILE A 1 89 ? -5.480 -4.538 9.783 1.00 98.44 89 ILE A O 1
ATOM 729 N N . LEU A 1 90 ? -5.649 -2.555 10.849 1.00 98.12 90 LEU A N 1
ATOM 730 C CA . LEU A 1 90 ? -4.430 -2.664 11.638 1.00 98.12 90 LEU A CA 1
ATOM 731 C C . LEU A 1 90 ? -4.751 -2.597 13.120 1.00 98.12 90 LEU A C 1
ATOM 733 O O . LEU A 1 90 ? -5.460 -1.685 13.546 1.00 98.12 90 LEU A O 1
ATOM 737 N N . SER A 1 91 ? -4.180 -3.504 13.903 1.00 95.81 91 SER A N 1
ATOM 738 C CA . SER A 1 91 ? -4.372 -3.534 15.353 1.00 95.81 91 SER A CA 1
ATOM 739 C C . SER A 1 91 ? -3.103 -3.922 16.105 1.00 95.81 91 SER A C 1
ATOM 741 O O . SER A 1 91 ? -2.135 -4.434 15.536 1.00 95.81 91 SER A O 1
ATOM 743 N N . ASP A 1 92 ? -3.102 -3.615 17.398 1.00 90.06 92 ASP A N 1
ATOM 744 C CA . ASP A 1 92 ? -2.100 -4.068 18.363 1.00 90.06 92 ASP A CA 1
ATOM 745 C C . ASP A 1 92 ? -2.666 -5.273 19.133 1.00 90.06 92 ASP A C 1
ATOM 747 O O . ASP A 1 92 ? -3.864 -5.362 19.368 1.00 90.06 92 ASP A O 1
ATOM 751 N N . ASN A 1 93 ? -1.805 -6.189 19.572 1.00 79.94 93 ASN A N 1
ATOM 752 C CA . ASN A 1 93 ? -2.178 -7.282 20.474 1.00 79.94 93 ASN A CA 1
ATOM 753 C C . ASN A 1 93 ? -2.421 -6.825 21.922 1.00 79.94 93 ASN A C 1
ATOM 755 O O . ASN A 1 93 ? -2.926 -7.597 22.732 1.00 79.94 93 ASN A O 1
ATOM 759 N N . LYS A 1 94 ? -1.983 -5.615 22.288 1.00 82.38 94 LYS A N 1
ATOM 760 C CA . LYS A 1 94 ? -2.023 -5.113 23.672 1.00 82.38 94 LYS A CA 1
ATOM 761 C C . LYS A 1 94 ? -3.130 -4.106 23.943 1.00 82.38 94 LYS A C 1
ATOM 763 O O . LYS A 1 94 ? -3.363 -3.777 25.104 1.00 82.38 94 LYS A O 1
ATOM 768 N N . SER A 1 95 ? -3.751 -3.573 22.900 1.00 85.75 95 SER A N 1
ATOM 769 C CA . SER A 1 95 ? -4.793 -2.564 23.023 1.00 85.75 95 SER A CA 1
ATOM 770 C C . SER A 1 95 ? -5.972 -2.947 22.158 1.00 85.75 95 SER A C 1
ATOM 772 O O . SER A 1 95 ? -5.769 -3.449 21.058 1.00 85.75 95 SER A O 1
ATOM 774 N N . ASP A 1 96 ? -7.168 -2.572 22.585 1.00 87.94 96 ASP A N 1
ATOM 775 C CA . ASP A 1 96 ? -8.389 -2.783 21.809 1.00 87.94 96 ASP A CA 1
ATOM 776 C C . ASP A 1 96 ? -8.491 -1.838 20.601 1.00 87.94 96 ASP A C 1
ATOM 778 O O . ASP A 1 96 ? -9.556 -1.726 20.010 1.00 87.94 96 ASP A O 1
ATOM 782 N N . PHE A 1 97 ? -7.435 -1.087 20.266 1.00 92.12 97 PHE A N 1
ATOM 783 C CA . PHE A 1 97 ? -7.432 -0.112 19.182 1.00 92.12 97 PHE A CA 1
ATOM 784 C C . PHE A 1 97 ? -7.243 -0.770 17.815 1.00 92.12 97 PHE A C 1
ATOM 786 O O . PHE A 1 97 ? -6.315 -1.551 17.592 1.00 92.12 97 PHE A O 1
ATOM 793 N N . HIS A 1 98 ? -8.057 -0.316 16.868 1.00 95.06 98 HIS A N 1
ATOM 794 C CA . HIS A 1 98 ? -8.006 -0.675 15.463 1.00 95.06 98 HIS A CA 1
ATOM 795 C C . HIS A 1 98 ? -7.984 0.574 14.593 1.00 95.06 98 HIS A C 1
ATOM 797 O O . HIS A 1 98 ? -8.659 1.570 14.864 1.00 95.06 98 HIS A O 1
ATOM 803 N N . LEU A 1 99 ? -7.250 0.490 13.491 1.00 97.19 99 LEU A N 1
ATOM 804 C CA . LEU A 1 99 ? -7.274 1.462 12.413 1.00 97.19 99 LEU A CA 1
ATOM 805 C C . LEU A 1 99 ? -7.739 0.770 11.138 1.00 97.19 99 LEU A C 1
ATOM 807 O O . LEU A 1 99 ? -6.984 0.009 10.535 1.00 97.19 99 LEU A O 1
ATOM 811 N N . ARG A 1 100 ? -8.965 1.068 10.707 1.00 98.12 100 ARG A N 1
ATOM 812 C CA . ARG A 1 100 ? -9.451 0.677 9.384 1.00 98.12 100 ARG A CA 1
ATOM 813 C C . ARG A 1 100 ? -9.053 1.721 8.349 1.00 98.12 100 ARG A C 1
ATOM 815 O O . ARG A 1 100 ? -9.176 2.919 8.596 1.00 98.12 100 ARG A O 1
ATOM 822 N N . VAL A 1 101 ? -8.605 1.258 7.192 1.00 98.38 101 VAL A N 1
ATOM 823 C CA . VAL A 1 101 ? -8.263 2.043 6.010 1.00 98.38 101 VAL A CA 1
ATOM 824 C C . VAL A 1 101 ? -9.051 1.483 4.830 1.00 98.38 101 VAL A C 1
ATOM 826 O O . VAL A 1 101 ? -8.798 0.369 4.380 1.00 98.38 101 VAL A O 1
ATOM 829 N N . GLU A 1 102 ? -10.017 2.245 4.333 1.00 98.25 102 GLU A N 1
ATOM 830 C CA . GLU A 1 102 ? -10.884 1.842 3.222 1.00 98.25 102 GLU A CA 1
ATOM 831 C C . GLU A 1 102 ? -10.492 2.589 1.953 1.00 98.25 102 GLU A C 1
ATOM 833 O O . GLU A 1 102 ? -10.355 3.815 1.957 1.00 98.25 102 GLU A O 1
ATOM 838 N N . ALA A 1 103 ? -10.321 1.858 0.855 1.00 95.56 103 ALA A N 1
ATOM 839 C CA . ALA A 1 103 ? -10.087 2.448 -0.452 1.00 95.56 103 ALA A CA 1
ATOM 840 C C . ALA A 1 103 ? -11.420 2.910 -1.055 1.00 95.56 103 ALA A C 1
ATOM 842 O O . ALA A 1 103 ? -12.367 2.137 -1.167 1.00 95.56 103 ALA A O 1
ATOM 843 N N . THR A 1 104 ? -11.493 4.174 -1.474 1.00 86.88 104 THR A N 1
ATOM 844 C CA . THR A 1 104 ? -12.688 4.730 -2.149 1.00 86.88 104 THR A CA 1
ATOM 845 C C . THR A 1 104 ? -12.534 4.779 -3.674 1.00 86.88 104 THR A C 1
ATOM 847 O O . THR A 1 104 ? -13.457 5.155 -4.389 1.00 86.88 104 THR A O 1
ATOM 850 N N . ASN A 1 105 ? -11.365 4.386 -4.178 1.00 88.69 105 ASN A N 1
ATOM 851 C CA . ASN A 1 105 ? -11.018 4.173 -5.584 1.00 88.69 105 ASN A CA 1
ATOM 852 C C . ASN A 1 105 ? -9.807 3.219 -5.656 1.00 88.69 105 ASN A C 1
ATOM 854 O O . ASN A 1 105 ? -9.474 2.571 -4.665 1.00 88.69 105 ASN A O 1
ATOM 858 N N . ASN A 1 106 ? -9.156 3.110 -6.817 1.00 87.94 106 ASN A N 1
ATOM 859 C CA . ASN A 1 106 ? -8.031 2.194 -7.007 1.00 87.94 106 ASN A CA 1
ATOM 860 C C . ASN A 1 106 ? -6.838 2.566 -6.115 1.00 87.94 106 ASN A C 1
ATOM 862 O O . ASN A 1 106 ? -6.221 3.621 -6.286 1.00 87.94 106 ASN A O 1
ATOM 866 N N . VAL A 1 107 ? -6.527 1.670 -5.178 1.00 97.62 107 VAL A N 1
ATOM 867 C CA . VAL A 1 107 ? -5.407 1.769 -4.245 1.00 97.62 107 VAL A CA 1
ATOM 868 C C . VAL A 1 107 ? -4.739 0.402 -4.156 1.00 97.62 107 VAL A C 1
ATOM 870 O O . VAL A 1 107 ? -5.401 -0.592 -3.868 1.00 97.62 107 VAL A O 1
ATOM 873 N N . ASP A 1 108 ? -3.429 0.371 -4.348 1.00 98.25 108 ASP A N 1
ATOM 874 C CA . ASP A 1 108 ? -2.571 -0.736 -3.938 1.00 98.25 108 ASP A CA 1
ATOM 875 C C . ASP A 1 108 ? -1.936 -0.386 -2.588 1.00 98.25 108 ASP A C 1
ATOM 877 O O . ASP A 1 108 ? -1.783 0.796 -2.253 1.00 98.25 108 ASP A O 1
ATOM 881 N N . PHE A 1 109 ? -1.546 -1.390 -1.805 1.00 98.62 109 PHE A N 1
ATOM 882 C CA . PHE A 1 109 ? -0.847 -1.136 -0.551 1.00 98.62 109 PHE A CA 1
ATOM 883 C C . PHE A 1 109 ? 0.355 -2.040 -0.318 1.00 98.62 109 PHE A C 1
ATOM 885 O O . PHE A 1 109 ? 0.397 -3.204 -0.712 1.00 98.62 109 PHE A O 1
ATOM 892 N N . GLN A 1 110 ? 1.323 -1.496 0.409 1.00 98.50 110 GLN A N 1
ATOM 893 C CA . GLN A 1 110 ? 2.445 -2.234 0.973 1.00 98.50 110 GLN A CA 1
ATOM 894 C C . GLN A 1 110 ? 2.594 -1.820 2.427 1.00 98.50 110 GLN A C 1
ATOM 896 O O . GLN A 1 110 ? 2.581 -0.629 2.736 1.00 98.50 110 GLN A O 1
ATOM 901 N N . LEU A 1 111 ? 2.767 -2.796 3.311 1.00 98.06 111 LEU A N 1
ATOM 902 C CA . LEU A 1 111 ? 2.913 -2.554 4.737 1.00 98.06 111 LEU A CA 1
ATOM 903 C C . LEU A 1 111 ? 4.060 -3.396 5.282 1.00 98.06 111 LEU A C 1
ATOM 905 O O . LEU A 1 111 ? 3.981 -4.619 5.277 1.00 98.06 111 LEU A O 1
ATOM 909 N N . LEU A 1 112 ? 5.135 -2.735 5.714 1.00 97.75 112 LEU A N 1
ATOM 910 C CA . LEU A 1 112 ? 6.355 -3.388 6.197 1.00 97.75 112 LEU A CA 1
ATOM 911 C C . LEU A 1 112 ? 6.917 -2.657 7.424 1.00 97.75 112 LEU A C 1
ATOM 913 O O . LEU A 1 112 ? 6.854 -1.430 7.482 1.00 97.75 112 LEU A O 1
ATOM 917 N N . PRO A 1 113 ? 7.569 -3.351 8.372 1.00 96.88 113 PRO A N 1
ATOM 918 C CA . PRO A 1 113 ? 8.257 -2.727 9.503 1.00 96.88 113 PRO A CA 1
ATOM 919 C C . PRO A 1 113 ? 9.646 -2.183 9.115 1.00 96.88 113 PRO A C 1
ATOM 921 O O . PRO A 1 113 ? 10.531 -2.053 9.960 1.00 96.88 113 PRO A O 1
ATOM 924 N N . PHE A 1 114 ? 9.872 -1.895 7.831 1.00 96.56 114 PHE A N 1
ATOM 925 C CA . PHE A 1 114 ? 11.154 -1.457 7.295 1.00 96.56 114 PHE A CA 1
ATOM 926 C C . PHE A 1 114 ? 10.960 -0.246 6.393 1.00 96.56 114 PHE A C 1
ATOM 928 O O . PHE A 1 114 ? 10.072 -0.207 5.545 1.00 96.56 114 PHE A O 1
ATOM 935 N N . ARG A 1 115 ? 11.839 0.745 6.539 1.00 95.19 115 ARG A N 1
ATOM 936 C CA . ARG A 1 115 ? 11.873 1.892 5.632 1.00 95.19 115 ARG A CA 1
ATOM 937 C C . ARG A 1 115 ? 12.535 1.519 4.311 1.00 95.19 115 ARG A C 1
ATOM 939 O O . ARG A 1 115 ? 13.578 0.863 4.311 1.00 95.19 115 ARG A O 1
ATOM 946 N N . ASP A 1 116 ? 12.019 2.059 3.208 1.00 94.44 116 ASP A N 1
ATOM 947 C CA . ASP A 1 116 ? 12.572 1.854 1.859 1.00 94.44 116 ASP A CA 1
ATOM 948 C C . ASP A 1 116 ? 14.064 2.228 1.786 1.00 94.44 116 ASP A C 1
ATOM 950 O O . ASP A 1 116 ? 14.872 1.567 1.126 1.00 94.44 116 ASP A O 1
ATOM 954 N N . GLU A 1 117 ? 14.462 3.281 2.509 1.00 94.75 117 GLU A N 1
ATOM 955 C CA . GLU A 1 117 ? 15.851 3.744 2.544 1.00 94.75 117 GLU A CA 1
ATOM 956 C C . GLU A 1 117 ? 16.789 2.762 3.263 1.00 94.75 117 GLU A C 1
ATOM 958 O O . GLU A 1 117 ? 17.979 2.723 2.956 1.00 94.75 117 GLU A O 1
ATOM 963 N N . ILE A 1 118 ? 16.270 1.978 4.214 1.00 94.50 118 ILE A N 1
ATOM 964 C CA . ILE A 1 118 ? 17.031 0.940 4.922 1.00 94.50 118 ILE A CA 1
ATOM 965 C C . ILE A 1 118 ? 17.119 -0.299 4.033 1.00 94.50 118 ILE A C 1
ATOM 967 O O . ILE A 1 118 ? 18.214 -0.808 3.796 1.00 94.50 118 ILE A O 1
ATOM 971 N N . MET A 1 119 ? 15.988 -0.729 3.465 1.00 95.50 119 MET A N 1
ATOM 972 C CA . MET A 1 119 ? 15.938 -1.895 2.580 1.00 95.50 119 MET A CA 1
ATOM 973 C C . MET A 1 119 ? 16.837 -1.734 1.350 1.00 95.50 119 MET A C 1
ATOM 975 O O . MET A 1 119 ? 17.565 -2.654 1.001 1.00 95.50 119 MET A O 1
ATOM 979 N N . SER A 1 120 ? 16.847 -0.558 0.717 1.00 94.69 120 SER A N 1
ATOM 980 C CA . SER A 1 120 ? 17.677 -0.305 -0.473 1.00 94.69 120 SER A CA 1
ATOM 981 C C . SER A 1 120 ? 19.189 -0.342 -0.204 1.00 94.69 120 SER A C 1
ATOM 983 O O . SER A 1 120 ? 19.969 -0.672 -1.105 1.00 94.69 120 SER A O 1
ATOM 985 N N . LYS A 1 121 ? 19.613 -0.006 1.022 1.00 96.00 121 LYS A N 1
ATOM 986 C CA . LYS A 1 121 ? 21.025 0.023 1.434 1.00 96.00 121 LYS A CA 1
ATOM 987 C C . LYS A 1 121 ? 21.530 -1.324 1.942 1.00 96.00 121 LYS A C 1
ATOM 989 O O . LYS A 1 121 ? 22.722 -1.596 1.802 1.00 96.00 121 LYS A O 1
ATOM 994 N N . ALA A 1 122 ? 20.651 -2.145 2.510 1.00 96.56 122 ALA A N 1
ATOM 995 C CA . ALA A 1 122 ? 21.008 -3.455 3.032 1.00 96.56 122 ALA A CA 1
ATOM 996 C C . ALA A 1 122 ? 21.493 -4.393 1.914 1.00 96.56 122 ALA A C 1
ATOM 998 O O . ALA A 1 122 ? 20.935 -4.460 0.812 1.00 96.56 122 ALA A O 1
ATOM 999 N N . LYS A 1 123 ? 22.560 -5.135 2.203 1.00 96.56 123 LYS A N 1
ATOM 1000 C CA . LYS A 1 123 ? 23.092 -6.191 1.336 1.00 96.56 123 LYS A CA 1
ATOM 1001 C C . LYS A 1 123 ? 22.527 -7.549 1.711 1.00 96.56 123 LYS A C 1
ATOM 1003 O O . LYS A 1 123 ? 22.373 -8.394 0.831 1.00 96.56 123 LYS A O 1
ATOM 1008 N N . HIS A 1 124 ? 22.179 -7.730 2.982 1.00 95.88 124 HIS A N 1
ATOM 1009 C CA . HIS A 1 124 ? 21.714 -8.999 3.514 1.00 95.88 124 HIS A CA 1
ATOM 1010 C C . HIS A 1 124 ? 20.513 -8.826 4.441 1.00 95.88 124 HIS A C 1
ATOM 1012 O O . HIS A 1 124 ? 20.400 -7.844 5.169 1.00 95.88 124 HIS A O 1
ATOM 1018 N N . ARG A 1 125 ? 19.608 -9.810 4.444 1.00 92.38 125 ARG A N 1
ATOM 1019 C CA . ARG A 1 125 ? 18.348 -9.735 5.206 1.00 92.38 125 ARG A CA 1
ATOM 1020 C C . ARG A 1 125 ? 18.519 -9.583 6.722 1.00 92.38 125 ARG A C 1
ATOM 1022 O O . ARG A 1 125 ? 17.651 -9.001 7.354 1.00 92.38 125 ARG A O 1
ATOM 1029 N N . TRP A 1 126 ? 19.609 -10.086 7.303 1.00 93.06 126 TRP A N 1
ATOM 1030 C CA . TRP A 1 126 ? 19.879 -9.979 8.746 1.00 93.06 126 TRP A CA 1
ATOM 1031 C C . TRP A 1 126 ? 20.358 -8.585 9.176 1.00 93.06 126 TRP A C 1
ATOM 1033 O O . TRP A 1 126 ? 20.471 -8.323 10.367 1.00 93.06 126 TRP A O 1
ATOM 1043 N N . GLU A 1 127 ? 20.636 -7.688 8.227 1.00 95.25 127 GLU A N 1
ATOM 1044 C CA . GLU A 1 127 ? 20.966 -6.283 8.503 1.00 95.25 127 GLU A CA 1
ATOM 1045 C C . GLU A 1 127 ? 19.705 -5.431 8.735 1.00 95.25 127 GLU A C 1
ATOM 1047 O O . GLU A 1 127 ? 19.803 -4.280 9.164 1.00 95.25 127 GLU A O 1
ATOM 1052 N N . LEU A 1 128 ? 18.517 -5.969 8.434 1.00 94.44 128 LEU A N 1
ATOM 1053 C CA . LEU A 1 128 ? 17.253 -5.264 8.606 1.00 94.44 128 LEU A CA 1
ATOM 1054 C C . LEU A 1 128 ? 16.800 -5.323 10.065 1.00 94.44 128 LEU A C 1
ATOM 1056 O O . LEU A 1 128 ? 16.472 -6.387 10.587 1.00 94.44 128 LEU A O 1
ATOM 1060 N N . LEU A 1 129 ? 16.725 -4.154 10.697 1.00 92.56 129 LEU A N 1
ATOM 1061 C CA . LEU A 1 129 ? 16.144 -3.987 12.024 1.00 92.56 129 LEU A CA 1
ATOM 1062 C C . LEU A 1 129 ? 14.719 -3.427 11.887 1.00 92.56 129 LEU A C 1
ATOM 1064 O O . LEU A 1 129 ? 14.560 -2.358 11.285 1.00 92.56 129 LEU A O 1
ATOM 1068 N N . PRO A 1 130 ? 13.689 -4.124 12.408 1.00 93.50 130 PRO A N 1
ATOM 1069 C CA . PRO A 1 130 ? 12.316 -3.631 12.400 1.00 93.50 130 PRO A CA 1
ATOM 1070 C C . PRO A 1 130 ? 12.185 -2.294 13.137 1.00 93.50 130 PRO A C 1
ATOM 1072 O O . PRO A 1 130 ? 12.814 -2.080 14.174 1.00 93.50 130 PRO A O 1
ATOM 1075 N N . GLY A 1 131 ? 11.346 -1.406 12.615 1.00 94.62 131 GLY A N 1
ATOM 1076 C CA . GLY A 1 131 ? 11.022 -0.121 13.226 1.00 94.62 131 GLY A CA 1
ATOM 1077 C C . GLY A 1 131 ? 9.524 0.163 13.192 1.00 94.62 131 GLY A C 1
ATOM 1078 O O . GLY A 1 131 ? 8.698 -0.732 13.350 1.00 94.62 131 GLY A O 1
ATOM 1079 N N . ASN A 1 132 ? 9.174 1.432 12.983 1.00 96.88 132 ASN A N 1
ATOM 1080 C CA . ASN A 1 132 ? 7.790 1.829 12.737 1.00 96.88 132 ASN A CA 1
ATOM 1081 C C . ASN A 1 132 ? 7.231 1.147 11.485 1.00 96.88 132 ASN A C 1
ATOM 1083 O O . ASN A 1 132 ? 7.964 0.897 10.524 1.00 96.88 132 ASN A O 1
ATOM 1087 N N . ILE A 1 133 ? 5.922 0.912 11.489 1.00 97.75 133 ILE A N 1
ATOM 1088 C CA . ILE A 1 133 ? 5.223 0.354 10.338 1.00 97.75 133 ILE A CA 1
ATOM 1089 C C . ILE A 1 133 ? 5.178 1.407 9.231 1.00 97.75 133 ILE A C 1
ATOM 1091 O O . ILE A 1 133 ? 4.766 2.550 9.438 1.00 97.75 133 ILE A O 1
ATOM 1095 N N . VAL A 1 134 ? 5.637 1.026 8.046 1.00 98.25 134 VAL A N 1
ATOM 1096 C CA . VAL A 1 134 ? 5.645 1.855 6.846 1.00 98.25 134 VAL A CA 1
ATOM 1097 C C . VAL A 1 134 ? 4.526 1.370 5.943 1.00 98.25 134 VAL A C 1
ATOM 1099 O O . VAL A 1 134 ? 4.624 0.292 5.361 1.00 98.25 134 VAL A O 1
ATOM 1102 N N . LEU A 1 135 ? 3.469 2.173 5.842 1.00 98.56 135 LEU A N 1
ATOM 1103 C CA . LEU A 1 135 ? 2.339 1.940 4.953 1.00 98.56 135 LEU A CA 1
ATOM 1104 C C . LEU A 1 135 ? 2.507 2.796 3.697 1.00 98.56 135 LEU A C 1
ATOM 1106 O O . LEU A 1 135 ? 2.604 4.020 3.776 1.00 98.56 135 LEU A O 1
ATOM 1110 N N . HIS A 1 136 ? 2.509 2.164 2.534 1.00 98.50 136 HIS A N 1
ATOM 1111 C CA . HIS A 1 136 ? 2.369 2.836 1.248 1.00 98.50 136 HIS A CA 1
ATOM 1112 C C . HIS A 1 136 ? 0.958 2.629 0.717 1.00 98.50 136 HIS A C 1
ATOM 1114 O O . HIS A 1 136 ? 0.431 1.523 0.786 1.00 98.50 136 HIS A O 1
ATOM 1120 N N . LEU A 1 137 ? 0.372 3.711 0.214 1.00 98.25 137 LEU A N 1
ATOM 1121 C CA . LEU A 1 137 ? -0.940 3.764 -0.420 1.00 98.25 137 LEU A CA 1
ATOM 1122 C C . LEU A 1 137 ? -0.748 4.291 -1.835 1.00 98.25 137 LEU A C 1
ATOM 1124 O O . LEU A 1 137 ? -0.593 5.498 -2.059 1.00 98.25 137 LEU A O 1
ATOM 1128 N N . ASP A 1 138 ? -0.716 3.371 -2.782 1.00 98.06 138 ASP A N 1
ATOM 1129 C CA . ASP A 1 138 ? -0.253 3.633 -4.131 1.00 98.06 138 ASP A CA 1
ATOM 1130 C C . ASP A 1 138 ? -1.421 3.715 -5.103 1.00 98.06 138 ASP A C 1
ATOM 1132 O O . ASP A 1 138 ? -2.353 2.921 -5.057 1.00 98.06 138 ASP A O 1
ATOM 1136 N N . TYR A 1 139 ? -1.366 4.690 -6.006 1.00 97.19 139 TYR A N 1
ATOM 1137 C CA . TYR A 1 139 ? -2.186 4.663 -7.214 1.00 97.19 139 TYR A CA 1
ATOM 1138 C C . TYR A 1 139 ? -1.628 3.636 -8.205 1.00 97.19 139 TYR A C 1
ATOM 1140 O O . TYR A 1 139 ? -2.378 2.948 -8.890 1.00 97.19 139 TYR A O 1
ATOM 1148 N N . MET A 1 140 ? -0.297 3.574 -8.320 1.00 95.62 140 MET A N 1
ATOM 1149 C CA . MET A 1 140 ? 0.376 2.615 -9.187 1.00 95.62 140 MET A CA 1
ATOM 1150 C C . MET A 1 140 ? 1.825 2.407 -8.762 1.00 95.62 140 MET A C 1
ATOM 1152 O O . MET A 1 140 ? 2.564 3.363 -8.493 1.00 95.62 140 MET A O 1
ATOM 1156 N N . GLN A 1 141 ? 2.261 1.156 -8.827 1.00 97.25 141 GLN A N 1
ATOM 1157 C CA . GLN A 1 141 ? 3.661 0.772 -8.774 1.00 97.25 141 GLN A CA 1
ATOM 1158 C C . GLN A 1 141 ? 4.084 0.138 -10.104 1.00 97.25 141 GLN A C 1
ATOM 1160 O O . GLN A 1 141 ? 3.336 -0.622 -10.716 1.00 97.25 141 GLN A O 1
ATOM 1165 N N . LYS A 1 142 ? 5.296 0.464 -10.565 1.00 96.81 142 LYS A N 1
ATOM 1166 C CA . LYS A 1 142 ? 5.872 -0.122 -11.779 1.00 96.81 142 LYS A CA 1
ATOM 1167 C C . LYS A 1 142 ? 5.982 -1.642 -11.612 1.00 96.81 142 LYS A C 1
ATOM 1169 O O . LYS A 1 142 ? 6.450 -2.104 -10.572 1.00 96.81 142 LYS A O 1
ATOM 1174 N N . GLY A 1 143 ? 5.621 -2.389 -12.654 1.00 97.06 143 GLY A N 1
ATOM 1175 C CA . GLY A 1 143 ? 5.764 -3.846 -12.688 1.00 97.06 143 GLY A CA 1
ATOM 1176 C C . GLY A 1 143 ? 7.209 -4.320 -12.491 1.00 97.06 143 GLY A C 1
ATOM 1177 O O . GLY A 1 143 ? 8.165 -3.598 -12.795 1.00 97.06 143 GLY A O 1
ATOM 1178 N N . VAL A 1 144 ? 7.377 -5.541 -11.993 1.00 95.00 144 VAL A N 1
ATOM 1179 C CA . VAL A 1 144 ? 8.682 -6.124 -11.646 1.00 95.00 144 VAL A CA 1
ATOM 1180 C C . VAL A 1 144 ? 9.547 -6.348 -12.892 1.00 95.00 144 VAL A C 1
ATOM 1182 O O . VAL A 1 144 ? 10.734 -6.010 -12.893 1.00 95.00 144 VAL A O 1
ATOM 1185 N N . GLY A 1 145 ? 8.955 -6.872 -13.969 1.00 93.94 145 GLY A N 1
ATOM 1186 C CA . GLY A 1 145 ? 9.674 -7.351 -15.149 1.00 93.94 145 GLY A CA 1
ATOM 1187 C C . GLY A 1 145 ? 10.665 -8.483 -14.839 1.00 93.94 145 GLY A C 1
ATOM 1188 O O . GLY A 1 145 ? 10.584 -9.152 -13.811 1.00 93.94 145 GLY A O 1
ATOM 1189 N N . ASN A 1 146 ? 11.633 -8.692 -15.731 1.00 92.19 146 ASN A N 1
ATOM 1190 C CA . ASN A 1 146 ? 12.692 -9.697 -15.588 1.00 92.19 146 ASN A CA 1
ATOM 1191 C C . ASN A 1 146 ? 14.079 -9.154 -15.989 1.00 92.19 146 ASN A C 1
ATOM 1193 O O . ASN A 1 146 ? 14.941 -9.888 -16.470 1.00 92.19 146 ASN A O 1
ATOM 1197 N N . GLY A 1 147 ? 14.314 -7.860 -15.743 1.00 90.06 147 GLY A N 1
ATOM 1198 C CA . GLY A 1 147 ? 15.492 -7.119 -16.214 1.00 90.06 147 GLY A CA 1
ATOM 1199 C C . GLY A 1 147 ? 16.805 -7.430 -15.487 1.00 90.06 147 GLY A C 1
ATOM 1200 O O . GLY A 1 147 ? 17.762 -6.672 -15.618 1.00 90.06 147 GLY A O 1
ATOM 1201 N N . SER A 1 148 ? 16.855 -8.498 -14.687 1.00 89.62 148 SER A N 1
ATOM 1202 C CA . SER A 1 148 ? 18.078 -8.971 -14.032 1.00 89.62 148 SER A CA 1
ATOM 1203 C C . SER A 1 148 ? 19.015 -9.708 -14.994 1.00 89.62 148 SER A C 1
ATOM 1205 O O . SER A 1 148 ? 20.221 -9.726 -14.759 1.00 89.62 148 SER A O 1
ATOM 1207 N N . CYS A 1 149 ? 18.486 -10.301 -16.072 1.00 85.31 149 CYS A N 1
ATOM 1208 C CA . CYS A 1 149 ? 19.258 -11.005 -17.093 1.00 85.31 149 CYS A CA 1
ATOM 1209 C C . CYS A 1 149 ? 18.627 -10.803 -18.483 1.00 85.31 149 CYS A C 1
ATOM 1211 O O . CYS A 1 149 ? 17.432 -11.039 -18.672 1.00 85.31 149 CYS A O 1
ATOM 1213 N N . GLY A 1 150 ? 19.437 -10.383 -19.459 1.00 78.00 150 GLY A N 1
ATOM 1214 C CA . GLY A 1 150 ? 19.007 -10.118 -20.837 1.00 78.00 150 GLY A CA 1
ATOM 1215 C C . GLY A 1 150 ? 18.758 -8.636 -21.150 1.00 78.00 150 GLY A C 1
ATOM 1216 O O . GLY A 1 150 ? 18.515 -7.813 -20.270 1.00 78.00 150 GLY A O 1
ATOM 1217 N N . GLN A 1 151 ? 18.851 -8.284 -22.433 1.00 81.69 151 GLN A N 1
ATOM 1218 C CA . GLN A 1 151 ? 18.571 -6.937 -22.931 1.00 81.69 151 GLN A CA 1
ATOM 1219 C C . GLN A 1 151 ? 17.099 -6.839 -23.343 1.00 81.69 151 GLN A C 1
ATOM 1221 O O . GLN A 1 151 ? 16.587 -7.714 -24.033 1.00 81.69 151 GLN A O 1
ATOM 1226 N N . GLY A 1 152 ? 16.410 -5.772 -22.931 1.00 83.06 152 GLY A N 1
ATOM 1227 C CA . GLY A 1 152 ? 14.998 -5.566 -23.280 1.00 83.06 152 GLY A CA 1
ATOM 1228 C C . GLY A 1 152 ? 14.005 -6.423 -22.485 1.00 83.06 152 GLY A C 1
ATOM 1229 O O . GLY A 1 152 ? 12.812 -6.359 -22.752 1.00 83.06 152 GLY A O 1
ATOM 1230 N N . THR A 1 153 ? 14.466 -7.158 -21.470 1.00 86.19 153 THR A N 1
ATOM 1231 C CA . THR A 1 153 ? 13.644 -7.953 -20.536 1.00 86.19 153 THR A CA 1
ATOM 1232 C C . THR A 1 153 ? 13.167 -7.126 -19.333 1.00 86.19 153 THR A C 1
ATOM 1234 O O . THR A 1 153 ? 12.890 -7.624 -18.250 1.00 86.19 153 THR A O 1
ATOM 1237 N N . GLY A 1 154 ? 13.111 -5.802 -19.470 1.00 90.44 154 GLY A N 1
ATOM 1238 C CA . GLY A 1 154 ? 12.556 -4.946 -18.426 1.00 90.44 154 GLY A CA 1
ATOM 1239 C C . GLY A 1 154 ? 11.038 -5.096 -18.306 1.00 90.44 154 GLY A C 1
ATOM 1240 O O . GLY A 1 154 ? 10.389 -5.811 -19.065 1.00 90.44 154 GLY A O 1
ATOM 1241 N N . THR A 1 155 ? 10.450 -4.355 -17.370 1.00 95.25 155 THR A N 1
ATOM 1242 C CA . THR A 1 155 ? 8.997 -4.163 -17.291 1.00 95.25 155 THR A CA 1
ATOM 1243 C C . THR A 1 155 ? 8.429 -3.760 -18.657 1.00 95.25 155 THR A C 1
ATOM 1245 O O . THR A 1 155 ? 8.959 -2.851 -19.301 1.00 95.25 155 THR A O 1
ATOM 1248 N N . LEU A 1 156 ? 7.341 -4.397 -19.093 1.00 95.12 156 LEU A N 1
ATOM 1249 C CA . LEU A 1 156 ? 6.682 -4.034 -20.351 1.00 95.12 156 LEU A CA 1
ATOM 1250 C C . LEU A 1 156 ? 6.077 -2.618 -20.272 1.00 95.12 156 LEU A C 1
ATOM 1252 O O . LEU A 1 156 ? 5.624 -2.217 -19.199 1.00 95.12 156 LEU A O 1
ATOM 1256 N N . PRO A 1 157 ? 5.974 -1.877 -21.395 1.00 94.88 157 PRO A N 1
ATOM 1257 C CA . PRO A 1 157 ? 5.464 -0.502 -21.398 1.00 94.88 157 PRO A CA 1
ATOM 1258 C C . PRO A 1 157 ? 4.094 -0.321 -20.730 1.00 94.88 157 PRO A C 1
ATOM 1260 O O . PRO A 1 157 ? 3.895 0.657 -20.017 1.00 94.88 157 PRO A O 1
ATOM 1263 N N . LYS A 1 158 ? 3.175 -1.285 -20.890 1.00 95.88 158 LYS A N 1
ATOM 1264 C CA . LYS A 1 158 ? 1.834 -1.257 -20.270 1.00 95.88 158 LYS A CA 1
ATOM 1265 C C . LYS A 1 158 ? 1.838 -1.329 -18.735 1.00 95.88 158 LYS A C 1
ATOM 1267 O O . LYS A 1 158 ? 0.828 -1.027 -18.117 1.00 95.88 158 LYS A O 1
ATOM 1272 N N . TYR A 1 159 ? 2.960 -1.720 -18.135 1.00 96.94 159 TYR A N 1
ATOM 1273 C CA . TYR A 1 159 ? 3.144 -1.864 -16.689 1.00 96.94 159 TYR A CA 1
ATOM 1274 C C . TYR A 1 159 ? 4.098 -0.807 -16.109 1.00 96.94 159 TYR A C 1
ATOM 1276 O O . TYR A 1 159 ? 4.542 -0.914 -14.964 1.00 96.94 159 TYR A O 1
ATOM 1284 N N . MET A 1 160 ? 4.445 0.214 -16.898 1.00 96.81 160 MET A N 1
ATOM 1285 C CA . MET A 1 160 ? 5.206 1.370 -16.431 1.00 96.81 160 MET A CA 1
ATOM 1286 C C . MET A 1 160 ? 4.281 2.396 -15.783 1.00 96.81 160 MET A C 1
ATOM 1288 O O . MET A 1 160 ? 3.174 2.634 -16.263 1.00 96.81 160 MET A O 1
ATOM 1292 N N . CYS A 1 161 ? 4.768 3.070 -14.740 1.00 97.19 161 CYS A N 1
ATOM 1293 C CA . CYS A 1 161 ? 4.067 4.225 -14.198 1.00 97.19 161 CYS A CA 1
ATOM 1294 C C . CYS A 1 161 ? 3.942 5.333 -15.263 1.00 97.19 161 CYS A C 1
ATOM 1296 O O . CYS A 1 161 ? 4.910 5.605 -15.984 1.00 97.19 161 CYS A O 1
ATOM 1298 N N . PRO A 1 162 ? 2.789 6.016 -15.341 1.00 95.88 162 PRO A N 1
ATOM 1299 C CA . PRO A 1 162 ? 2.586 7.106 -16.283 1.00 95.88 162 PRO A CA 1
ATOM 1300 C C . PRO A 1 162 ? 3.520 8.288 -16.005 1.00 95.88 162 PRO A C 1
ATOM 1302 O O . PRO A 1 162 ? 3.841 8.602 -14.859 1.00 95.88 162 PRO A O 1
ATOM 1305 N N . THR A 1 163 ? 3.931 8.981 -17.069 1.00 96.38 163 THR A N 1
ATOM 1306 C CA . THR A 1 163 ? 4.902 10.090 -17.005 1.00 96.38 163 THR A CA 1
ATOM 1307 C C . THR A 1 163 ? 4.268 11.476 -17.138 1.00 96.38 163 THR A C 1
ATOM 1309 O O . THR A 1 163 ? 4.971 12.481 -17.067 1.00 96.38 163 THR A O 1
ATOM 1312 N N . SER A 1 164 ? 2.957 11.542 -17.384 1.00 95.75 164 SER A N 1
ATOM 1313 C CA . SER A 1 164 ? 2.175 12.774 -17.529 1.00 95.75 164 SER A CA 1
ATOM 1314 C C . SER A 1 164 ? 0.697 12.498 -17.249 1.00 95.75 164 SER A C 1
ATOM 1316 O O . SER A 1 164 ? 0.310 11.338 -17.155 1.00 95.75 164 SER A O 1
ATOM 1318 N N . GLY A 1 165 ? -0.120 13.546 -17.148 1.00 96.38 165 GLY A N 1
ATOM 1319 C CA . GLY A 1 165 ? -1.539 13.439 -16.808 1.00 96.38 165 GLY A CA 1
ATOM 1320 C C . GLY A 1 165 ? -1.801 13.677 -15.323 1.00 96.38 165 GLY A C 1
ATOM 1321 O O . GLY A 1 165 ? -0.899 14.041 -14.566 1.00 96.38 165 GLY A O 1
ATOM 1322 N N . THR A 1 166 ? -3.058 13.501 -14.929 1.00 96.62 166 THR A N 1
ATOM 1323 C CA . THR A 1 166 ? -3.505 13.631 -13.545 1.00 96.62 166 THR A CA 1
ATOM 1324 C C . THR A 1 166 ? -4.069 12.302 -13.083 1.00 96.62 166 THR A C 1
ATOM 1326 O O . THR A 1 166 ? -4.987 11.774 -13.703 1.00 96.62 166 THR A O 1
ATOM 1329 N N . TYR A 1 167 ? -3.569 11.829 -11.949 1.00 95.62 167 TYR A N 1
ATOM 1330 C CA . TYR A 1 167 ? -4.037 10.613 -11.296 1.00 95.62 167 TYR A CA 1
ATOM 1331 C C . TYR A 1 167 ? -4.455 10.918 -9.872 1.00 95.62 167 TYR A C 1
ATOM 1333 O O . TYR A 1 167 ? -3.985 11.888 -9.273 1.00 95.62 167 TYR A O 1
ATOM 1341 N N . SER A 1 168 ? -5.335 10.096 -9.325 1.00 95.38 168 SER A N 1
ATOM 1342 C CA . SER A 1 168 ? -5.804 10.260 -7.960 1.00 95.38 168 SER A CA 1
ATOM 1343 C C . SER A 1 168 ? -6.154 8.924 -7.350 1.00 95.38 168 SER A C 1
ATOM 1345 O O . SER A 1 168 ? -6.709 8.063 -8.028 1.00 95.38 168 SER A O 1
ATOM 1347 N N . ASN A 1 169 ? -5.890 8.816 -6.060 1.00 95.19 169 ASN A N 1
ATOM 1348 C CA . ASN A 1 169 ? -6.452 7.796 -5.204 1.00 95.19 169 ASN A CA 1
ATOM 1349 C C . ASN A 1 169 ? -6.945 8.446 -3.900 1.00 95.19 169 ASN A C 1
ATOM 1351 O O . ASN A 1 169 ? -6.592 9.583 -3.571 1.00 95.19 169 ASN A O 1
ATOM 1355 N N . SER A 1 170 ? -7.819 7.764 -3.176 1.00 96.44 170 SER A N 1
ATOM 1356 C CA . SER A 1 170 ? -8.399 8.252 -1.936 1.00 96.44 170 SER A CA 1
ATOM 1357 C C . SER A 1 170 ? -8.695 7.111 -0.983 1.00 96.44 170 SER A C 1
ATOM 1359 O O . SER A 1 170 ? -9.180 6.046 -1.369 1.00 96.44 170 SER A O 1
ATOM 1361 N N . VAL A 1 171 ? -8.420 7.366 0.289 1.00 98.00 171 VAL A N 1
ATOM 1362 C CA . VAL A 1 171 ? -8.666 6.423 1.373 1.00 98.00 171 VAL A CA 1
ATOM 1363 C C . VAL A 1 171 ? -9.376 7.110 2.528 1.00 98.00 171 VAL A C 1
ATOM 1365 O O . VAL A 1 171 ? -9.210 8.314 2.741 1.00 98.00 171 VAL A O 1
ATOM 1368 N N . ARG A 1 172 ? -10.132 6.332 3.292 1.00 98.12 172 ARG A N 1
ATOM 1369 C CA . ARG A 1 172 ? -10.738 6.737 4.556 1.00 98.12 172 ARG A CA 1
ATOM 1370 C C . ARG A 1 172 ? -10.062 5.996 5.693 1.00 98.12 172 ARG A C 1
ATOM 1372 O O . ARG A 1 172 ? -9.987 4.777 5.664 1.00 98.12 172 ARG A O 1
ATOM 1379 N N . PHE A 1 173 ? -9.609 6.730 6.697 1.00 98.06 173 PHE A N 1
ATOM 1380 C CA . PHE A 1 173 ? -9.106 6.188 7.949 1.00 98.06 173 PHE A CA 1
ATOM 1381 C C . PHE A 1 173 ? -10.206 6.270 9.005 1.00 98.06 173 PHE A C 1
ATOM 1383 O O . PHE A 1 173 ? -10.751 7.346 9.260 1.00 98.06 173 PHE A O 1
ATOM 1390 N N . THR A 1 174 ? -10.519 5.149 9.642 1.00 97.56 174 THR A N 1
ATOM 1391 C CA . THR A 1 174 ? -11.516 5.051 10.709 1.00 97.56 174 THR A CA 1
ATOM 1392 C C . THR A 1 174 ? -10.888 4.362 11.917 1.00 97.56 174 THR A C 1
ATOM 1394 O O . THR A 1 174 ? -10.719 3.140 11.903 1.00 97.56 174 THR A O 1
ATOM 1397 N N . PRO A 1 175 ? -10.511 5.125 12.957 1.00 95.69 175 PRO A N 1
ATOM 1398 C CA . PRO A 1 175 ? -10.107 4.539 14.221 1.00 95.69 175 PRO A CA 1
ATOM 1399 C C . PRO A 1 175 ? -11.339 4.020 14.966 1.00 95.69 175 PRO A C 1
ATOM 1401 O O . PRO A 1 175 ? -12.378 4.682 15.004 1.00 95.69 175 PRO A O 1
ATOM 1404 N N . TYR A 1 176 ? -11.220 2.859 15.593 1.00 92.69 176 TYR A N 1
ATOM 1405 C CA . TYR A 1 176 ? -12.219 2.351 16.528 1.00 92.69 176 TYR A CA 1
ATOM 1406 C C . TYR A 1 176 ? -11.547 1.511 17.609 1.00 92.69 176 TYR A C 1
ATOM 1408 O O . TYR A 1 176 ? -10.377 1.155 17.500 1.00 92.69 176 TYR A O 1
ATOM 1416 N N . THR A 1 177 ? -12.284 1.232 18.677 1.00 90.19 177 THR A N 1
ATOM 1417 C CA . THR A 1 177 ? -11.861 0.274 19.695 1.00 90.19 177 THR A CA 1
ATOM 1418 C C . THR A 1 177 ? -12.853 -0.873 19.754 1.00 90.19 177 THR A C 1
ATOM 1420 O O . THR A 1 177 ? -14.049 -0.616 19.574 1.00 90.19 177 THR A O 1
ATOM 1423 N N . ASP A 1 178 ? -12.407 -2.083 20.081 1.00 72.12 178 ASP A N 1
ATOM 1424 C CA . ASP A 1 178 ? -13.305 -3.171 20.471 1.00 72.12 178 ASP A CA 1
ATOM 1425 C C . ASP A 1 178 ? -13.966 -2.806 21.802 1.00 72.12 178 ASP A C 1
ATOM 1427 O O . ASP A 1 178 ? -13.542 -3.191 22.885 1.00 72.12 178 ASP A O 1
ATOM 1431 N N . LYS A 1 179 ? -15.019 -1.992 21.754 1.00 58.12 179 LYS A N 1
ATOM 1432 C CA . LYS A 1 179 ? -15.963 -1.961 22.861 1.00 58.12 179 LYS A CA 1
ATOM 1433 C C . LYS A 1 179 ? -16.771 -3.233 22.725 1.00 58.12 179 LYS A C 1
ATOM 1435 O O . LYS A 1 179 ? -17.512 -3.356 21.748 1.00 58.12 179 LYS A O 1
ATOM 1440 N N . GLU A 1 180 ? -16.641 -4.148 23.687 1.00 52.53 180 GLU A N 1
ATOM 1441 C CA . GLU A 1 180 ? -17.630 -5.203 23.881 1.00 52.53 180 GLU A CA 1
ATOM 1442 C C . GLU A 1 180 ? -19.012 -4.553 23.844 1.00 52.53 180 GLU A C 1
ATOM 1444 O O . GLU A 1 180 ? -19.458 -3.875 24.769 1.00 52.53 180 GLU A O 1
ATOM 1449 N N . THR A 1 181 ? -19.694 -4.734 22.728 1.00 43.91 181 THR A N 1
ATOM 1450 C CA . THR A 1 181 ? -21.129 -4.604 22.685 1.00 43.91 181 THR A CA 1
ATOM 1451 C C . THR A 1 181 ? -21.573 -6.010 22.363 1.00 43.91 181 THR A C 1
ATOM 1453 O O . THR A 1 181 ? -21.570 -6.432 21.213 1.00 43.91 181 THR A O 1
ATOM 1456 N N . GLY A 1 182 ? -21.938 -6.772 23.399 1.00 46.38 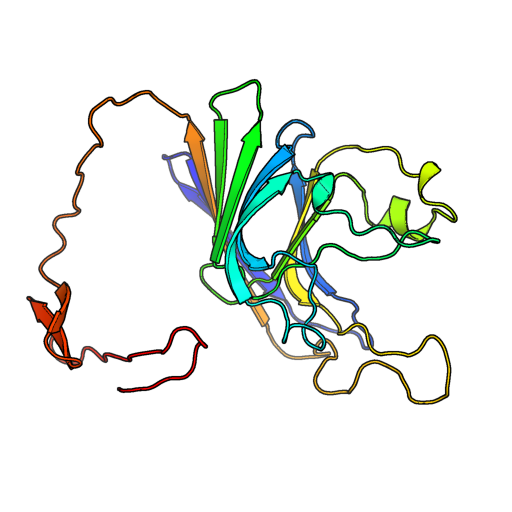182 GLY A N 1
ATOM 1457 C CA . GLY A 1 182 ? -22.579 -8.088 23.258 1.00 46.38 182 GLY A CA 1
ATOM 1458 C C . GLY A 1 182 ? -23.900 -8.052 22.466 1.00 46.38 182 GLY A C 1
ATOM 1459 O O . GLY A 1 182 ? -24.634 -9.032 22.443 1.00 46.38 182 GLY A O 1
ATOM 1460 N N . ILE A 1 183 ? -24.214 -6.911 21.843 1.00 52.12 183 ILE A N 1
ATOM 1461 C CA . ILE A 1 183 ? -25.305 -6.605 20.933 1.00 52.12 183 ILE A CA 1
ATOM 1462 C C . ILE A 1 183 ? -24.767 -5.529 19.975 1.00 52.12 183 ILE A C 1
ATOM 1464 O O . ILE A 1 183 ? -24.473 -4.414 20.405 1.00 52.12 183 ILE A O 1
ATOM 1468 N N . GLY A 1 184 ? -24.647 -5.836 18.683 1.00 44.94 184 GLY A N 1
ATOM 1469 C CA . GLY A 1 184 ? -24.264 -4.840 17.681 1.00 44.94 184 GLY A CA 1
ATOM 1470 C C . GLY A 1 184 ? -25.298 -3.714 17.594 1.00 44.94 184 GLY A C 1
ATOM 1471 O O . GLY A 1 184 ? -26.505 -3.964 17.580 1.00 44.94 184 GLY A O 1
ATOM 1472 N N . CYS A 1 185 ? -24.839 -2.465 17.511 1.00 37.28 185 CYS A N 1
ATOM 1473 C CA . CYS A 1 185 ? -25.724 -1.344 17.229 1.00 37.28 185 CYS A CA 1
ATOM 1474 C C . CYS A 1 185 ? -26.234 -1.485 15.787 1.00 37.28 185 CYS A C 1
ATOM 1476 O O . CYS A 1 185 ? -25.499 -1.233 14.833 1.00 37.28 185 CYS A O 1
ATOM 1478 N N . ILE A 1 186 ? -27.496 -1.883 15.610 1.00 42.41 186 ILE A N 1
ATOM 1479 C CA . ILE A 1 186 ? -28.209 -1.649 14.354 1.00 42.41 186 ILE A CA 1
ATOM 1480 C C . ILE A 1 186 ? -28.613 -0.176 14.359 1.00 42.41 186 ILE A C 1
ATOM 1482 O O . ILE A 1 186 ? -29.780 0.167 14.510 1.00 42.41 186 ILE A O 1
ATOM 1486 N N . THR A 1 187 ? -27.662 0.720 14.126 1.00 41.56 187 THR A N 1
ATOM 1487 C CA . THR A 1 187 ? -27.990 1.870 13.290 1.00 41.56 187 THR A CA 1
ATOM 1488 C C . THR A 1 187 ? -27.921 1.368 11.860 1.00 41.56 187 THR A C 1
ATOM 1490 O O . THR A 1 187 ? -26.994 1.645 11.105 1.00 41.56 187 THR A O 1
ATOM 1493 N N . LYS A 1 188 ? -28.964 0.619 11.469 1.00 39.84 188 LYS A N 1
ATOM 1494 C CA . LYS A 1 188 ? -29.450 0.758 10.101 1.00 39.84 188 LYS A CA 1
ATOM 1495 C C . LYS A 1 188 ? -29.538 2.273 9.910 1.00 39.84 188 LYS A C 1
ATOM 1497 O O . LYS A 1 188 ? -30.220 2.921 10.710 1.00 39.84 188 LYS A O 1
ATOM 1502 N N . PRO A 1 189 ? -28.872 2.861 8.906 1.00 39.84 189 PRO A N 1
ATOM 1503 C CA . PRO A 1 189 ? -29.399 4.114 8.409 1.00 39.84 189 PRO A CA 1
ATOM 1504 C C . PRO A 1 189 ? -30.887 3.843 8.150 1.00 39.84 189 PRO A C 1
ATOM 1506 O O . PRO A 1 189 ? -31.250 2.715 7.789 1.00 39.84 189 PRO A O 1
ATOM 1509 N N . GLU A 1 190 ? -31.760 4.831 8.286 1.00 46.78 190 GLU A N 1
ATOM 1510 C CA . GLU A 1 190 ? -32.965 4.821 7.460 1.00 46.78 190 GLU A CA 1
ATOM 1511 C C . GLU A 1 190 ? -32.502 4.867 5.991 1.00 46.78 190 GLU A C 1
ATOM 1513 O O . GLU A 1 190 ? -32.585 5.879 5.307 1.00 46.78 190 GLU A O 1
ATOM 1518 N N . MET A 1 191 ? -31.920 3.771 5.497 1.00 45.69 191 MET A N 1
ATOM 1519 C CA . MET A 1 191 ? -31.814 3.504 4.090 1.00 45.69 191 MET A CA 1
ATOM 1520 C C . MET A 1 191 ? -33.224 3.142 3.706 1.00 45.69 191 MET A C 1
ATOM 1522 O O . MET A 1 191 ? -33.704 2.028 3.936 1.00 45.69 191 MET A O 1
ATOM 1526 N N . ALA A 1 192 ? -33.881 4.125 3.115 1.00 48.94 192 ALA A N 1
ATOM 1527 C CA . ALA A 1 192 ? -34.859 3.838 2.107 1.00 48.94 192 ALA A CA 1
ATOM 1528 C C . ALA A 1 192 ? -34.232 2.844 1.106 1.00 48.94 192 ALA A C 1
ATOM 1530 O O . ALA A 1 192 ? -33.439 3.197 0.244 1.00 48.94 192 ALA A O 1
ATOM 1531 N N . GLN A 1 193 ? -34.565 1.574 1.329 1.00 62.97 193 GLN A N 1
ATOM 1532 C CA . GLN A 1 193 ? -35.098 0.665 0.332 1.00 62.97 193 GLN A CA 1
ATOM 1533 C C . GLN A 1 193 ? -34.222 0.412 -0.909 1.00 62.97 193 GLN A C 1
ATOM 1535 O O . GLN A 1 193 ? -34.655 0.722 -2.005 1.00 62.97 193 GLN A O 1
ATOM 1540 N N . ILE A 1 194 ? -33.065 -0.242 -0.794 1.00 70.44 194 ILE A N 1
ATOM 1541 C CA . ILE A 1 194 ? -32.591 -1.112 -1.887 1.00 70.44 194 ILE A CA 1
ATOM 1542 C C . ILE A 1 194 ? -32.058 -2.416 -1.276 1.00 70.44 194 ILE A C 1
ATOM 1544 O O . ILE A 1 194 ? -31.148 -2.392 -0.450 1.00 70.44 194 ILE A O 1
ATOM 1548 N N . GLN A 1 195 ? -32.645 -3.552 -1.647 1.00 80.38 195 GLN A N 1
ATOM 1549 C CA . GLN A 1 195 ? -32.217 -4.902 -1.281 1.00 80.38 195 GLN A CA 1
ATOM 1550 C C . GLN A 1 195 ? -31.818 -5.665 -2.538 1.00 80.38 195 GLN A C 1
ATOM 1552 O O . GLN A 1 195 ? -32.511 -5.589 -3.547 1.00 80.38 195 GLN A O 1
ATOM 1557 N N . VAL A 1 196 ? -30.728 -6.428 -2.468 1.00 82.81 196 VAL A N 1
ATOM 1558 C CA . VAL A 1 196 ? -30.278 -7.293 -3.563 1.00 82.81 196 VAL A CA 1
ATOM 1559 C C . VAL A 1 196 ? -30.289 -8.743 -3.090 1.00 82.81 196 VAL A C 1
ATOM 1561 O O . VAL A 1 196 ? -29.715 -9.056 -2.048 1.00 82.81 196 VAL A O 1
ATOM 1564 N N . ARG A 1 197 ? -30.935 -9.635 -3.844 1.00 86.12 197 ARG A N 1
ATOM 1565 C CA . ARG A 1 197 ? -30.948 -11.084 -3.589 1.00 86.12 197 ARG A CA 1
ATOM 1566 C C . ARG A 1 197 ? -30.737 -11.874 -4.873 1.00 86.12 197 ARG A C 1
ATOM 1568 O O . ARG A 1 197 ? -31.006 -11.375 -5.958 1.00 86.12 197 ARG A O 1
ATOM 1575 N N . VAL A 1 198 ? -30.304 -13.124 -4.740 1.00 83.19 198 VAL A N 1
ATOM 1576 C CA . VAL A 1 198 ? -30.232 -14.072 -5.857 1.00 83.19 198 VAL A CA 1
ATOM 1577 C C . VAL A 1 198 ? -31.353 -15.091 -5.697 1.00 83.19 198 VAL A C 1
ATOM 1579 O O . VAL A 1 198 ? -31.429 -15.761 -4.670 1.00 83.19 198 VAL A O 1
ATOM 1582 N N . VAL A 1 199 ? -32.227 -15.198 -6.695 1.00 86.69 199 VAL A N 1
ATOM 1583 C CA . VAL A 1 199 ? -33.321 -16.177 -6.733 1.00 86.69 199 VAL A CA 1
ATOM 1584 C C . VAL A 1 199 ? -33.173 -16.972 -8.020 1.00 86.69 199 VAL A C 1
ATOM 1586 O O . VAL A 1 199 ? -33.220 -16.392 -9.097 1.00 86.69 199 VAL A O 1
ATOM 1589 N N . GLU A 1 200 ? -32.928 -18.280 -7.908 1.00 86.88 200 GLU A N 1
ATOM 1590 C CA . GLU A 1 200 ? -32.838 -19.193 -9.064 1.00 86.88 200 GLU A CA 1
ATOM 1591 C C . GLU A 1 200 ? -31.842 -18.737 -10.155 1.00 86.88 200 GLU A C 1
ATOM 1593 O O . GLU A 1 200 ? -32.070 -18.904 -11.348 1.00 86.88 200 GLU A O 1
ATOM 1598 N N . GLY A 1 201 ? -30.715 -18.141 -9.748 1.00 80.62 201 GLY A N 1
ATOM 1599 C CA . GLY A 1 201 ? -29.689 -17.640 -10.674 1.00 80.62 201 GLY A CA 1
ATOM 1600 C C . GLY A 1 201 ? -29.957 -16.240 -11.241 1.00 80.62 201 GLY A C 1
ATOM 1601 O O . GLY A 1 201 ? -29.160 -15.749 -12.036 1.00 80.62 201 GLY A O 1
ATOM 1602 N N . VAL A 1 202 ? -31.026 -15.569 -10.806 1.00 82.25 202 VAL A N 1
ATOM 1603 C CA . VAL A 1 202 ? -31.351 -14.184 -11.171 1.00 82.25 202 VAL A CA 1
ATOM 1604 C C . VAL A 1 202 ? -30.999 -13.242 -10.024 1.00 82.25 202 VAL A C 1
ATOM 1606 O O . VAL A 1 202 ? -31.406 -13.463 -8.883 1.00 82.25 202 VAL A O 1
ATOM 1609 N N . VAL A 1 203 ? -30.267 -12.167 -10.324 1.00 83.50 203 VAL A N 1
ATOM 1610 C CA . VAL A 1 203 ? -30.006 -11.074 -9.376 1.00 83.50 203 VAL A CA 1
ATOM 1611 C C . VAL A 1 203 ? -31.214 -10.137 -9.363 1.00 83.50 203 VAL A C 1
ATOM 1613 O O . VAL A 1 203 ? -31.541 -9.518 -10.371 1.00 83.50 203 VAL A O 1
ATOM 1616 N N . VAL A 1 204 ? -31.882 -10.032 -8.219 1.00 85.94 204 VAL A N 1
ATOM 1617 C CA . VAL A 1 204 ? -33.068 -9.196 -8.003 1.00 85.94 204 VAL A CA 1
ATOM 1618 C C . VAL A 1 204 ? -32.691 -8.032 -7.098 1.00 85.94 204 VAL A C 1
ATOM 1620 O O . VAL A 1 204 ? -32.222 -8.256 -5.986 1.00 85.94 204 VAL A O 1
ATOM 1623 N N . CYS A 1 205 ? -32.920 -6.806 -7.565 1.00 84.12 205 CYS A N 1
ATOM 1624 C CA . CYS A 1 205 ? -32.712 -5.561 -6.826 1.00 84.12 205 CYS A CA 1
ATOM 1625 C C . CYS A 1 205 ? -34.076 -4.892 -6.576 1.00 84.12 205 CYS A C 1
ATOM 1627 O O . CYS A 1 205 ? -34.802 -4.632 -7.533 1.00 84.12 205 CYS A O 1
ATOM 1629 N N . GLU A 1 206 ? -34.457 -4.645 -5.322 1.00 84.88 206 GLU A N 1
ATOM 1630 C CA . GLU A 1 206 ? -35.793 -4.151 -4.959 1.00 84.88 206 GLU A CA 1
ATOM 1631 C C . GLU A 1 206 ? -35.776 -3.022 -3.921 1.00 84.88 206 GLU A C 1
ATOM 1633 O O . GLU A 1 206 ? -34.985 -3.037 -2.983 1.00 84.88 206 GLU A O 1
ATOM 1638 N N . GLY A 1 207 ? -36.696 -2.063 -4.060 1.00 84.38 207 GLY A N 1
ATOM 1639 C CA . GLY A 1 207 ? -36.943 -0.973 -3.111 1.00 84.38 207 GLY A CA 1
ATOM 1640 C C . GLY A 1 207 ? -37.148 0.392 -3.800 1.00 84.38 207 GLY A C 1
ATOM 1641 O O . GLY A 1 207 ? -37.485 0.428 -4.982 1.00 84.38 207 GLY A O 1
ATOM 1642 N N . ALA A 1 208 ? -36.994 1.514 -3.088 1.00 80.69 208 ALA A N 1
ATOM 1643 C CA . ALA A 1 208 ? -37.033 2.875 -3.624 1.00 80.69 208 ALA A CA 1
ATOM 1644 C C . ALA A 1 208 ? -35.785 3.133 -4.465 1.00 80.69 208 ALA A C 1
ATOM 1646 O O . ALA A 1 208 ? -34.808 3.720 -4.006 1.00 80.69 208 ALA A O 1
ATOM 1647 N N . ILE A 1 209 ? -35.856 2.708 -5.721 1.00 79.88 209 ILE A N 1
ATOM 1648 C CA . ILE A 1 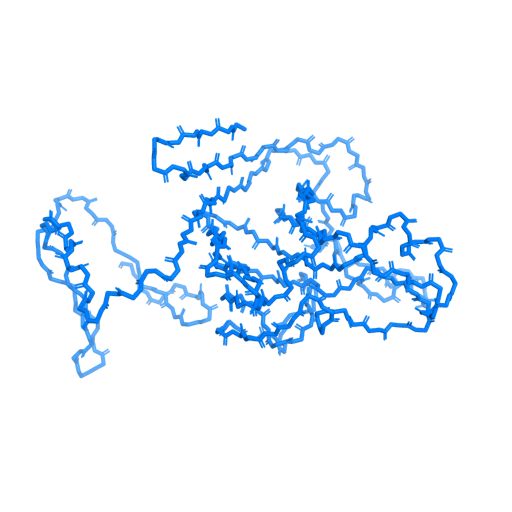209 ? -34.886 3.028 -6.760 1.00 79.88 209 ILE A CA 1
ATOM 1649 C C . ILE A 1 209 ? -35.364 4.325 -7.434 1.00 79.88 209 ILE A C 1
ATOM 1651 O O . ILE A 1 209 ? -36.407 4.309 -8.096 1.00 79.88 209 ILE A O 1
ATOM 1655 N N . PRO A 1 210 ? -34.670 5.465 -7.250 1.00 79.25 210 PRO A N 1
ATOM 1656 C CA . PRO A 1 210 ? -35.036 6.710 -7.913 1.00 79.25 210 PRO A CA 1
ATOM 1657 C C . PRO A 1 210 ? -35.046 6.568 -9.440 1.00 79.25 210 PRO A C 1
ATOM 1659 O O . PRO A 1 210 ? -34.290 5.794 -10.031 1.00 79.25 210 PRO A O 1
ATOM 1662 N N . ALA A 1 211 ? -35.879 7.361 -10.112 1.00 80.69 211 ALA A N 1
ATOM 1663 C CA . ALA A 1 211 ? -35.826 7.441 -11.567 1.00 80.69 211 ALA A CA 1
ATOM 1664 C C . ALA A 1 211 ? -34.429 7.908 -12.022 1.00 80.69 211 ALA A C 1
ATOM 1666 O O . ALA A 1 211 ? -33.855 8.825 -11.436 1.00 80.69 211 ALA A O 1
ATOM 1667 N N . SER A 1 212 ? -33.912 7.319 -13.103 1.00 83.12 212 SER A N 1
ATOM 1668 C CA . SER A 1 212 ? -32.552 7.548 -13.632 1.00 83.12 212 SER A CA 1
ATOM 1669 C C . SER A 1 212 ? -31.402 6.923 -12.825 1.00 83.12 212 SER A C 1
ATOM 1671 O O . SER A 1 212 ? -30.245 7.274 -13.048 1.00 83.12 212 SER A O 1
ATOM 1673 N N . THR A 1 213 ? -31.676 5.982 -11.917 1.00 80.69 213 THR A N 1
ATOM 1674 C CA . THR A 1 213 ? -30.624 5.140 -11.329 1.00 80.69 213 THR A CA 1
ATOM 1675 C C . THR A 1 213 ? -30.098 4.127 -12.349 1.00 80.69 213 THR A C 1
ATOM 1677 O O . THR A 1 213 ? -30.868 3.377 -12.942 1.00 80.69 213 THR A O 1
ATOM 1680 N N . SER A 1 214 ? -28.776 4.085 -12.529 1.00 82.19 214 SER A N 1
ATOM 1681 C CA . SER A 1 214 ? -28.075 3.036 -13.275 1.00 82.19 214 SER A CA 1
ATOM 1682 C C . SER A 1 214 ? -27.665 1.902 -12.336 1.00 82.19 214 SER A C 1
ATOM 1684 O O . SER A 1 214 ? -27.086 2.169 -11.281 1.00 82.19 214 SER A O 1
ATOM 1686 N N . VAL A 1 215 ? -27.910 0.653 -12.727 1.00 81.38 215 VAL A N 1
ATOM 1687 C CA . VAL A 1 215 ? -27.445 -0.539 -12.004 1.00 81.38 215 VAL A CA 1
ATOM 1688 C C . VAL A 1 215 ? -26.390 -1.221 -12.863 1.00 81.38 215 VAL A C 1
ATOM 1690 O O . VAL A 1 215 ? -26.533 -1.284 -14.070 1.00 81.38 215 VAL A O 1
ATOM 1693 N N . GLU A 1 216 ? -25.314 -1.712 -12.262 1.00 86.50 216 GLU A N 1
ATOM 1694 C CA . GLU A 1 216 ? -24.325 -2.536 -12.957 1.00 86.50 216 GLU A CA 1
ATOM 1695 C C . GLU A 1 216 ? -24.004 -3.747 -12.085 1.00 86.50 216 GLU A C 1
ATOM 1697 O O . GLU A 1 216 ? -23.862 -3.627 -10.867 1.00 86.50 216 GLU A O 1
ATOM 1702 N N . VAL A 1 217 ? -23.901 -4.920 -12.705 1.00 84.69 217 VAL A N 1
ATOM 1703 C CA . VAL A 1 217 ? -23.548 -6.173 -12.035 1.00 84.69 217 VAL A CA 1
ATOM 1704 C C . VAL A 1 217 ? -22.153 -6.573 -12.480 1.00 84.69 217 VAL A C 1
ATOM 1706 O O . VAL A 1 217 ? -21.859 -6.608 -13.676 1.00 84.69 217 VAL A O 1
ATOM 1709 N N . TYR A 1 218 ? -21.311 -6.906 -11.511 1.00 82.75 218 TYR A N 1
ATOM 1710 C CA . TYR A 1 218 ? -19.948 -7.374 -11.722 1.00 82.75 218 TYR A CA 1
ATOM 1711 C C . TYR A 1 218 ? -19.807 -8.792 -11.173 1.00 82.75 218 TYR A C 1
ATOM 1713 O O . TYR A 1 218 ? -20.401 -9.118 -10.142 1.00 82.75 218 TYR A O 1
ATOM 1721 N N . ASP A 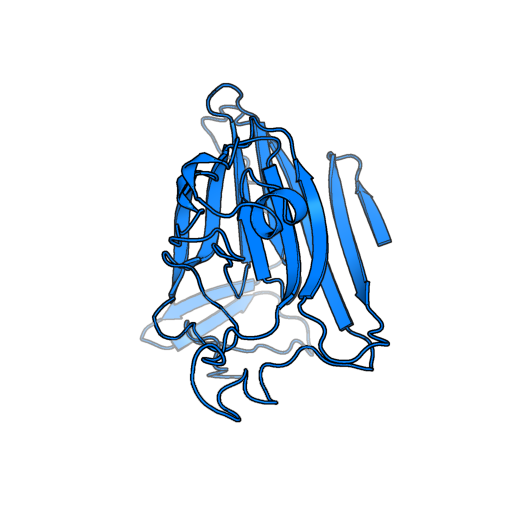1 219 ? -19.035 -9.637 -11.852 1.00 81.94 219 ASP A N 1
ATOM 1722 C CA . ASP A 1 219 ? -18.620 -10.918 -11.286 1.00 81.94 219 ASP A CA 1
ATOM 1723 C C . ASP A 1 219 ? -17.514 -10.733 -10.231 1.00 81.94 219 ASP A C 1
ATOM 1725 O O . ASP A 1 219 ? -16.951 -9.649 -10.054 1.00 81.94 219 ASP A O 1
ATOM 1729 N N . LEU A 1 220 ? -17.177 -11.813 -9.518 1.00 69.88 220 LEU A N 1
ATOM 1730 C CA . LEU A 1 220 ? -16.091 -11.805 -8.527 1.00 69.88 220 LEU A CA 1
ATOM 1731 C C . LEU A 1 220 ? -14.709 -11.518 -9.145 1.00 69.88 220 LEU A C 1
ATOM 1733 O O . LEU A 1 220 ? -13.780 -11.162 -8.423 1.00 69.88 220 LEU A O 1
ATOM 1737 N N . GLY A 1 221 ? -14.566 -11.666 -10.463 1.00 70.25 221 GLY A N 1
ATOM 1738 C CA . GLY A 1 221 ? -13.365 -11.321 -11.219 1.00 70.25 221 GLY A CA 1
ATOM 1739 C C . GLY A 1 221 ? -13.287 -9.842 -11.615 1.00 70.25 221 GLY A C 1
ATOM 1740 O O . GLY A 1 221 ? -12.289 -9.436 -12.206 1.00 70.25 221 GLY A O 1
ATOM 1741 N N . GLY A 1 222 ? -14.305 -9.034 -11.294 1.00 68.19 222 GLY A N 1
ATOM 1742 C CA . GLY A 1 222 ? -14.377 -7.615 -11.643 1.00 68.19 222 GLY A CA 1
ATOM 1743 C C . GLY A 1 222 ? -14.831 -7.340 -13.079 1.00 68.19 222 GLY A C 1
ATOM 1744 O O . GLY A 1 222 ? -14.791 -6.190 -13.515 1.00 68.19 222 GLY A O 1
ATOM 1745 N N . SER A 1 223 ? -15.280 -8.356 -13.821 1.00 81.81 223 SER A N 1
ATOM 1746 C CA . SER A 1 223 ? -15.864 -8.165 -15.151 1.00 81.81 223 SER A CA 1
ATOM 1747 C C . SER A 1 223 ? -17.322 -7.742 -15.018 1.00 81.81 223 SER A C 1
ATOM 1749 O O . SER A 1 223 ? -18.080 -8.328 -14.245 1.00 81.81 223 SER A O 1
ATOM 1751 N N . ARG A 1 224 ? -17.744 -6.734 -15.787 1.00 85.69 224 ARG A N 1
ATOM 1752 C CA . ARG A 1 224 ? -19.151 -6.317 -15.836 1.00 85.69 224 ARG A CA 1
ATOM 1753 C C . ARG A 1 224 ? -19.971 -7.365 -16.589 1.00 85.69 224 ARG A C 1
ATOM 1755 O O . ARG A 1 224 ? -19.724 -7.597 -17.771 1.00 85.69 224 ARG A O 1
ATOM 1762 N N . VAL A 1 225 ? -20.948 -7.966 -15.916 1.00 86.19 225 VAL A N 1
ATOM 1763 C CA . VAL A 1 225 ? -21.801 -9.043 -16.448 1.00 86.19 225 VAL A CA 1
ATOM 1764 C C . VAL A 1 225 ? -23.216 -8.583 -16.802 1.00 86.19 225 VAL A C 1
ATOM 1766 O O . VAL A 1 225 ? -23.877 -9.249 -17.594 1.00 86.19 225 VAL A O 1
ATOM 1769 N N . ALA A 1 226 ? -23.676 -7.445 -16.268 1.00 81.88 226 ALA A N 1
ATOM 1770 C CA . ALA A 1 226 ? -24.936 -6.805 -16.660 1.00 81.88 226 ALA A CA 1
ATOM 1771 C C . ALA A 1 226 ? -24.930 -5.294 -16.351 1.00 81.88 226 ALA A C 1
ATOM 1773 O O . ALA A 1 226 ? -24.133 -4.835 -15.529 1.00 81.88 226 ALA A O 1
ATOM 1774 N N . GLN A 1 227 ? -25.809 -4.536 -17.012 1.00 82.25 227 GLN A N 1
ATOM 1775 C CA . GLN A 1 227 ? -26.079 -3.107 -16.803 1.00 82.25 227 GLN A CA 1
ATOM 1776 C C . GLN A 1 227 ? -27.558 -2.819 -17.085 1.00 82.25 227 GLN A C 1
ATOM 1778 O O . GLN A 1 227 ? -28.097 -3.503 -17.984 1.00 82.25 227 GLN A O 1
#

pLDDT: mean 89.83, std 13.13, range [37.28, 98.62]

Organism: NCBI:txid749906

Secondary structure (DSSP, 8-state):
-EEE-TTS-EEEEEEE---SSS-SEEEEEEEE-TT--EEEEEEEESS--BTTB-TT-EEEEEEEETTTT----SS--S--EESS-SEEEEE-SSSSEEEEEEESS--EEEEESS-HHHHHH-SSGGGPPP-SEEEEEEEEE----STTSSSS-S--GGGSPPSSS-EEEEEEEEEEE----SS---------S-EEEEETTEEEEES---TT----EE-TTS-EEE-

InterPro domains:
  IPR004199 Beta galactosidase small chain/ domain 5 [PF02929] (2-172)
  IPR004199 Beta galactosidase small chain/ domain 5 [SM01038] (2-174)
  IPR011013 Galactose mutarotase-like domain superfamily [SSF74650] (2-175)
  IPR014718 Glycoside hydrolase-type carbohydrate-binding [G3DSA:2.70.98.10] (1-177)
  IPR050347 Bacterial Beta-galactosidase [PTHR46323] (2-186)